Protein 9FYM (pdb70)

InterPro domains:
  IPR015883 Beta-hexosaminidase, catalytic domain [PF00728] (49-277)
  IPR017853 Glycoside hydrolase superfamily [SSF51445] (56-335)
  IPR038901 Hexosaminidase D-like [PTHR21040] (57-242)

Secondary structure (DSSP, 8-state):
-------EEEEEEE--SHHHHHHHHHHHHHHHHHT--EEEEE-TT-B--SSSGGG--TTSB-HHHHHHHHHHHHHHT-EEEEE--SSS--EETTEE-HHHHH-GGGBSSTT-SGGGTTSS---B-TT-HHHHHHHHHHHHHHHHHHT-SEEE---------S-TT-TTTTTS-HHHHHHHHHHHHHIIIIIIT--EEEEESGGGS-TT-TTT---SS---S---SGGGGGSS-TTSEEEEE--S--S--THHHHHHHTT-EEEEE--S-HHHHHHHHHHHHTTTT-TTB-EEEEE-TT-SS-TTGGG-HHHHTTTHHHHT--

Solvent-accessible surface area: 14592 Å² total; per-residue (Å²): 176,92,109,195,56,158,2,42,4,0,0,24,5,54,1,72,43,56,124,16,0,97,15,0,23,167,6,1,35,54,1,72,153,83,12,4,22,6,0,0,0,61,1,19,16,57,0,37,3,130,62,24,98,133,2,107,69,138,157,19,0,16,57,106,8,0,80,68,0,2,44,30,1,143,159,24,94,8,52,8,0,0,9,1,17,1,1,0,56,1,0,145,112,114,84,34,45,30,0,6,140,27,26,81,100,1,12,2,0,55,86,77,59,107,67,8,129,146,32,126,2,17,0,2,3,12,40,29,101,101,0,4,90,16,0,33,21,1,0,48,23,0,2,102,5,1,71,35,139,56,0,0,0,0,0,29,58,1,46,13,4,8,32,119,33,2,94,81,0,126,80,117,84,62,7,111,14,0,5,32,1,0,46,84,0,20,62,16,0,31,153,158,99,53,14,43,1,14,0,16,0,59,20,0,9,28,49,107,54,153,72,7,10,128,50,53,140,165,101,57,74,42,39,30,2,75,58,0,2,87,79,11,33,92,65,1,7,0,0,1,84,9,64,39,86,85,168,114,3,4,0,0,13,46,0,18,131,64,45,1,87,0,0,0,0,3,59,103,29,67,144,17,0,39,17,1,0,59,14,0,32,136,50,79,60,55,84,24,0,27,0,0,0,0,14,14,118,77,44,176,62,5,105,84,3,0,117,30,129,11,0,38,134,2,4,97,82,2,110,84,14,40

Organism: Treponema denticola (strain ATCC 35405 / DSM 14222 / CIP 103919 / JCM 8153 / KCTC 15104) (NCBI:txid243275)

GO terms:
  GO:0047403 lacto-N-biosidase activity (F, EXP)

B-factor: mean 28.86, std 16.69, range [8.71, 134.16]

Sequence (322 aa):
TMPKRKFVIAFHASVNTDKTGKNLIKELPDLQKRGINTLFLEEIGYNYQWKSDPKLYNKYVLSETVAREEIAAECRRLSIDLIPEIINCLGHQSWENETFALLKAYPELDETPGLYPSNKDIYCRSLCSSNEKVYTILFGLIDEITEVFSVKKIHVGLDEVFLIGEDACPLCRGKDKAELFAGAVNRRLYDHCVKKRGFTMMYMMWGDRLIDSEDEDSGYKGEYESSCNGTYPAVDLIPKDIIICDWHHYDDELERYGSIPYFLNKGFRVLPTSFKGIKAVNALIDYSSLLYKDNPAMLGHMMYTTAAAWDNFTNKNLSRYKPMVKTIDKLKAGN

Nearest PDB structures (foldseek):
  9fym-assembly1_A  TM=1.003E+00  e=8.398E-70  Treponema denticola ATCC 35405
  8bal-assembly3_D  TM=8.851E-01  e=1.199E-27  Niastella koreensis GR20-10
  8bal-assembly1_A  TM=8.548E-01  e=3.301E-25  Niastella koreensis GR20-10
  8bal-assembly4_E  TM=8.718E-01  e=3.759E-24  Niastella koreensis GR20-10
  2xn0-assembly1_A  TM=5.788E-01  e=2.871E-06  Lactobacillus acidophilus NCFM

Radius of gyration: 18.96 Å; Cα contacts (8 Å, |Δi|>4): 717; chains: 1; bounding box: 54×48×43 Å

Structure (mmCIF, N/CA/C/O backbone):
data_9FYM
#
_entry.id   9FYM
#
_cell.length_a   43.954
_cell.length_b   50.701
_cell.length_c   153.656
_cell.angle_alpha   90.000
_cell.angle_beta   90.000
_cell.angle_gamma   90.000
#
_symmetry.space_group_name_H-M   'P 21 21 21'
#
loop_
_entity.id
_entity.type
_entity.pdbx_description
1 polymer 'Glycoside hydrolase family 20 catalytic domain-containing protein'
2 non-polymer IMIDAZOLE
3 non-polymer 'SODIUM ION'
4 non-polymer 'ZINC ION'
5 water water
#
loop_
_atom_site.group_PDB
_atom_site.id
_atom_site.type_symbol
_atom_site.label_atom_id
_atom_site.label_alt_id
_atom_site.label_comp_id
_atom_site.label_asym_id
_atom_site.label_entity_id
_atom_site.label_seq_id
_atom_site.pdbx_PDB_ins_code
_atom_site.Cartn_x
_atom_site.Cartn_y
_atom_site.Cartn_z
_atom_site.occupancy
_atom_site.B_iso_or_equiv
_atom_site.auth_seq_id
_atom_site.auth_comp_id
_atom_site.auth_asym_id
_atom_site.auth_atom_id
_atom_site.pdbx_PDB_model_num
ATOM 1 N N . THR A 1 9 ? 51.75154 -7.52827 -31.05041 1.000 53.53662 33 THR A N 1
ATOM 2 C CA . THR A 1 9 ? 51.63712 -6.17637 -30.49569 1.000 78.94039 33 THR A CA 1
ATOM 3 C C . THR A 1 9 ? 50.56041 -6.03084 -29.39993 1.000 76.74303 33 THR A C 1
ATOM 4 O O . THR A 1 9 ? 50.38895 -4.94735 -28.83846 1.000 74.36580 33 THR A O 1
ATOM 14 N N . MET A 1 10 ? 49.84091 -7.11725 -29.09142 1.000 68.80257 34 MET A N 1
ATOM 15 C CA . MET A 1 10 ? 48.91260 -7.13736 -27.96026 1.000 64.55354 34 MET A CA 1
ATOM 16 C C . MET A 1 10 ? 48.62804 -8.59502 -27.63957 1.000 54.92195 34 MET A C 1
ATOM 17 O O . MET A 1 10 ? 48.44587 -9.38495 -28.57470 1.000 56.23931 34 MET A O 1
ATOM 31 N N . PRO A 1 11 ? 48.55389 -8.99126 -26.36671 1.000 52.79121 35 PRO A N 1
ATOM 32 C CA . PRO A 1 11 ? 48.32536 -10.41407 -26.06583 1.000 48.20572 35 PRO A CA 1
ATOM 33 C C . PRO A 1 11 ? 46.98069 -10.86638 -26.61939 1.000 57.17643 35 PRO A C 1
ATOM 34 O O . PRO A 1 11 ? 45.99790 -10.12124 -26.59400 1.000 48.99444 35 PRO A O 1
ATOM 45 N N . LYS A 1 12 ? 46.94046 -12.09778 -27.12260 1.000 56.51589 36 LYS A N 1
ATOM 46 C CA . LYS A 1 12 ? 45.68963 -12.64013 -27.63342 1.000 59.78701 36 LYS A CA 1
ATOM 47 C C . LYS A 1 12 ? 44.67147 -12.71251 -26.50352 1.000 56.05863 36 LYS A C 1
ATOM 48 O O . LYS A 1 12 ? 45.01910 -12.93856 -25.34047 1.000 48.64708 36 LYS A O 1
ATOM 67 N N . ARG A 1 13 ? 43.39998 -12.51924 -26.84593 1.000 55.83300 37 ARG A N 1
ATOM 68 C CA . ARG A 1 13 ? 42.36365 -12.57066 -25.82661 1.000 53.61994 37 ARG A CA 1
ATOM 69 C C . ARG A 1 13 ? 41.03081 -13.06717 -26.37044 1.000 36.56278 37 ARG A C 1
ATOM 70 O O . ARG A 1 13 ? 40.76104 -13.05770 -27.58052 1.000 39.52250 37 ARG A O 1
ATOM 91 N N . LYS A 1 14 ? 40.22043 -13.52539 -25.41903 1.000 40.06557 38 LYS A N 1
ATOM 92 C CA . LYS A 1 14 ? 38.90182 -14.08945 -25.64822 1.000 36.00760 38 LYS A CA 1
ATOM 93 C C . LYS A 1 14 ? 37.88254 -13.04890 -25.20690 1.000 28.19513 38 LYS A C 1
ATOM 94 O O . LYS A 1 14 ? 37.95810 -12.51798 -24.09343 1.000 34.06003 38 LYS A O 1
ATOM 113 N N . PHE A 1 15 ? 36.97098 -12.72746 -26.10219 1.000 21.18186 39 PHE A N 1
ATOM 114 C CA . PHE A 1 15 ? 35.95415 -11.73219 -25.83958 1.000 18.30512 39 PHE A CA 1
ATOM 115 C C . PHE A 1 15 ? 34.86535 -12.29363 -24.92376 1.000 17.70178 39 PHE A C 1
ATOM 116 O O . PHE A 1 15 ? 34.61446 -13.51104 -24.90073 1.000 18.95637 39 PHE A O 1
ATOM 133 N N . VAL A 1 16 ? 34.18487 -11.36904 -24.25654 1.000 16.60616 40 VAL A N 1
ATOM 134 C CA . VAL A 1 16 ? 32.85572 -11.64384 -23.71592 1.000 16.67854 40 VAL A CA 1
ATOM 135 C C . VAL A 1 16 ? 31.94015 -11.81234 -24.90736 1.000 16.03730 40 VAL A C 1
ATOM 136 O O . VAL A 1 16 ? 31.88379 -10.91780 -25.76548 1.000 16.35364 40 VAL A O 1
ATOM 149 N N . ILE A 1 17 ? 31.27056 -12.93608 -25.00381 1.000 13.60950 41 ILE A N 1
ATOM 150 C CA . ILE A 1 17 ? 30.30921 -13.20972 -26.07820 1.000 15.69350 41 ILE A CA 1
ATOM 151 C C . ILE A 1 17 ? 29.02526 -13.54087 -25.34644 1.000 14.25625 41 ILE A C 1
ATOM 152 O O . ILE A 1 17 ? 28.83703 -14.68001 -24.86493 1.000 13.93446 41 ILE A O 1
ATOM 168 N N . ALA A 1 18 ? 28.16263 -12.55588 -25.21415 1.000 13.82838 42 ALA A N 1
ATOM 169 C CA . ALA A 1 18 ? 27.04119 -12.63121 -24.28793 1.000 13.46690 42 ALA A CA 1
ATOM 170 C C . ALA A 1 18 ? 25.71398 -12.66855 -25.01288 1.000 12.44585 42 ALA A C 1
ATOM 171 O O . ALA A 1 18 ? 25.56877 -12.17266 -26.13469 1.000 13.42407 42 ALA A O 1
ATOM 178 N N . PHE A 1 19 ? 24.72223 -13.23453 -24.34105 1.000 15.19676 43 PHE A N 1
ATOM 179 C CA . PHE A 1 19 ? 23.34564 -13.15664 -24.76568 1.000 13.78117 43 PHE A CA 1
ATOM 180 C C . PHE A 1 19 ? 22.52283 -12.57765 -23.62512 1.000 14.40087 43 PHE A C 1
ATOM 181 O O . PHE A 1 19 ? 22.73244 -12.94951 -22.44756 1.000 16.17926 43 PHE A O 1
ATOM 198 N N . HIS A 1 20 ? 21.60406 -11.67833 -23.91385 1.000 14.00955 44 HIS A N 1
ATOM 199 C CA . HIS A 1 20 ? 20.65895 -11.16689 -22.95712 1.000 14.21005 44 HIS A CA 1
ATOM 200 C C . HIS A 1 20 ? 19.33578 -11.90080 -23.08680 1.000 17.50102 44 HIS A C 1
ATOM 201 O O . HIS A 1 20 ? 18.77920 -12.00763 -24.18257 1.000 17.71071 44 HIS A O 1
ATOM 215 N N . ALA A 1 21 ? 18.77962 -12.37749 -21.98074 1.000 16.12857 45 ALA A N 1
ATOM 216 C CA . ALA A 1 21 ? 17.46914 -13.00932 -22.03540 1.000 16.72292 45 ALA A CA 1
ATOM 217 C C . ALA A 1 21 ? 16.71294 -12.59855 -20.78259 1.000 16.13282 45 ALA A C 1
ATOM 218 O O . ALA A 1 21 ? 17.31802 -12.27740 -19.75680 1.000 17.09479 45 ALA A O 1
ATOM 225 N N . SER A 1 22 ? 15.40343 -12.58343 -20.84897 1.000 16.94022 46 SER A N 1
ATOM 226 C CA . SER A 1 22 ? 14.56557 -12.26229 -19.70840 1.000 15.76994 46 SER A CA 1
ATOM 227 C C . SER A 1 22 ? 13.88844 -13.54277 -19.26309 1.000 15.32570 46 SER A C 1
ATOM 228 O O . SER A 1 22 ? 13.46073 -14.37019 -20.08350 1.000 16.89307 46 SER A O 1
ATOM 236 N N . VAL A 1 23 ? 13.76627 -13.70438 -17.95622 1.000 15.59451 47 VAL A N 1
ATOM 237 C CA . VAL A 1 23 ? 12.97758 -14.78381 -17.39413 1.000 16.95535 47 VAL A CA 1
ATOM 238 C C . VAL A 1 23 ? 12.01141 -14.15823 -16.39472 1.000 16.26814 47 VAL A C 1
ATOM 239 O O . VAL A 1 23 ? 12.41831 -13.36406 -15.53855 1.000 17.48662 47 VAL A O 1
ATOM 252 N N . ASN A 1 24 ? 10.73024 -14.51554 -16.49105 1.000 15.62559 48 ASN A N 1
ATOM 253 C CA . ASN A 1 24 ? 9.73461 -13.99299 -15.58151 1.000 17.97646 48 ASN A CA 1
ATOM 254 C C . ASN A 1 24 ? 8.83249 -15.05737 -15.00361 1.000 18.28133 48 ASN A C 1
ATOM 255 O O . ASN A 1 24 ? 7.92694 -14.71107 -14.23788 1.000 19.81805 48 ASN A O 1
ATOM 266 N N . THR A 1 25 ? 9.07367 -16.32236 -15.32056 1.000 15.89566 49 THR A N 1
ATOM 267 C CA . THR A 1 25 ? 8.22659 -17.43111 -14.88153 1.000 15.44567 49 THR A CA 1
ATOM 268 C C . THR A 1 25 ? 9.07194 -18.68020 -14.87540 1.000 16.68564 49 THR A C 1
ATOM 269 O O . THR A 1 25 ? 10.12298 -18.74363 -15.50280 1.000 16.67499 49 THR A O 1
ATOM 280 N N . ASP A 1 26 ? 8.57670 -19.72094 -14.18651 1.000 16.62253 50 ASP A N 1
ATOM 281 C CA . ASP A 1 26 ? 9.23538 -21.00988 -14.29747 1.000 16.25627 50 ASP A CA 1
ATOM 282 C C . ASP A 1 26 ? 9.30090 -21.48673 -15.74666 1.000 17.22833 50 ASP A C 1
ATOM 283 O O . ASP A 1 26 ? 10.29991 -22.06513 -16.16164 1.000 17.88878 50 ASP A O 1
ATOM 292 N N . LYS A 1 27 ? 8.22906 -21.29766 -16.50233 1.000 16.95113 51 LYS A N 1
ATOM 293 C CA . LYS A 1 27 ? 8.19734 -21.77873 -17.88086 1.000 16.65245 51 LYS A CA 1
ATOM 294 C C . LYS A 1 27 ? 9.28839 -21.12420 -18.72586 1.000 16.81903 51 LYS A C 1
ATOM 295 O O . LYS A 1 27 ? 9.95774 -21.80476 -19.52780 1.000 18.17805 51 LYS A O 1
ATOM 314 N N . THR A 1 28 ? 9.42045 -19.80222 -18.64665 1.000 16.71267 52 THR A N 1
ATOM 315 C CA . THR A 1 28 ? 10.45852 -19.14815 -19.43879 1.000 16.60123 52 THR A CA 1
ATOM 316 C C . THR A 1 28 ? 11.85190 -19.49258 -18.92603 1.000 16.97091 52 THR A C 1
ATOM 317 O O . THR A 1 28 ? 12.79516 -19.53545 -19.74091 1.000 15.70121 52 THR A O 1
ATOM 328 N N . GLY A 1 29 ? 11.99468 -19.80194 -17.62995 1.000 16.49129 53 GLY A N 1
ATOM 329 C CA . GLY A 1 29 ? 13.26159 -20.30185 -17.12728 1.000 14.62952 53 GLY A CA 1
ATOM 330 C C . GLY A 1 29 ? 13.60225 -21.67097 -17.66855 1.000 16.08885 53 GLY A C 1
ATOM 331 O O . GLY A 1 29 ? 14.74603 -21.92045 -18.07221 1.000 15.99147 53 GLY A O 1
ATOM 335 N N . LYS A 1 30 ? 12.59695 -22.57676 -17.71265 1.000 17.31520 54 LYS A N 1
ATOM 336 C CA . LYS A 1 30 ? 12.82641 -23.91527 -18.25396 1.000 18.18174 54 LYS A CA 1
ATOM 337 C C . LYS A 1 30 ? 13.12473 -23.84805 -19.74469 1.000 17.20269 54 LYS A C 1
ATOM 338 O O . LYS A 1 30 ? 13.99789 -24.59375 -20.24313 1.000 18.64597 54 LYS A O 1
ATOM 357 N N . ASN A 1 31 ? 12.43956 -22.96462 -20.46492 1.000 16.63552 55 ASN A N 1
ATOM 358 C CA . ASN A 1 31 ? 12.74635 -22.77354 -21.89169 1.000 17.03009 55 ASN A CA 1
ATOM 359 C C . ASN A 1 31 ? 14.20558 -22.35979 -22.07524 1.000 17.47714 55 ASN A C 1
ATOM 360 O O . ASN A 1 31 ? 14.91309 -22.85023 -22.96110 1.000 18.27628 55 ASN A O 1
ATOM 371 N N . LEU A 1 32 ? 14.67134 -21.44116 -21.24234 1.000 15.00367 56 LEU A N 1
ATOM 372 C CA . LEU A 1 32 ? 16.05215 -20.99317 -21.34833 1.000 15.11225 56 LEU A CA 1
ATOM 373 C C . LEU A 1 32 ? 17.01068 -22.13649 -21.06010 1.000 17.41840 56 LEU A C 1
ATOM 374 O O . LEU A 1 32 ? 18.00998 -22.30265 -21.76510 1.000 17.24703 56 LEU A O 1
ATOM 390 N N . ILE A 1 33 ? 16.74914 -22.89517 -19.99315 1.000 17.46102 57 ILE A N 1
ATOM 391 C CA . ILE A 1 33 ? 17.62393 -24.01421 -19.64616 1.000 17.46342 57 ILE A CA 1
ATOM 392 C C . ILE A 1 33 ? 17.78675 -24.95627 -20.81744 1.000 20.72939 57 ILE A C 1
ATOM 393 O O . ILE A 1 33 ? 18.88381 -25.43765 -21.08651 1.000 18.52059 57 ILE A O 1
ATOM 409 N N . LYS A 1 34 ? 16.69966 -25.22761 -21.53140 1.000 18.98795 58 LYS A N 1
ATOM 410 C CA . LYS A 1 34 ? 16.79285 -26.15716 -22.65689 1.000 18.87924 58 LYS A CA 1
ATOM 411 C C . LYS A 1 34 ? 17.71968 -25.62522 -23.74368 1.000 21.28557 58 LYS A C 1
ATOM 412 O O . LYS A 1 34 ? 18.34445 -26.41925 -24.46452 1.000 22.12353 58 LYS A O 1
ATOM 431 N N . GLU A 1 35 ? 17.82814 -24.29578 -23.90642 1.000 17.93800 59 GLU A N 1
ATOM 432 C CA . GLU A 1 35 ? 18.64985 -23.68169 -24.92874 1.000 17.25745 59 GLU A CA 1
ATOM 433 C C . GLU A 1 35 ? 20.09305 -23.47083 -24.51831 1.000 16.60009 59 GLU A C 1
ATOM 434 O O . GLU A 1 35 ? 20.92194 -23.22181 -25.38956 1.000 17.03234 59 GLU A O 1
ATOM 446 N N . LEU A 1 36 ? 20.43707 -23.60247 -23.23363 1.000 16.85622 60 LEU A N 1
ATOM 447 C CA . LEU A 1 36 ? 21.80310 -23.29010 -22.81703 1.000 15.89537 60 LEU A CA 1
ATOM 448 C C . LEU A 1 36 ? 22.88246 -24.13673 -23.46822 1.000 15.91747 60 LEU A C 1
ATOM 449 O O . LEU A 1 36 ? 23.90773 -23.57131 -23.86128 1.000 16.21180 60 LEU A O 1
ATOM 465 N N . PRO A 1 37 ? 22.77063 -25.47474 -23.55239 1.000 16.37285 61 PRO A N 1
ATOM 466 C CA . PRO A 1 37 ? 23.82217 -26.22912 -24.26659 1.000 17.42361 61 PRO A CA 1
ATOM 467 C C . PRO A 1 37 ? 24.05879 -25.76001 -25.69476 1.000 16.55850 61 PRO A C 1
ATOM 468 O O . PRO A 1 37 ? 25.22091 -25.64522 -26.10784 1.000 18.27604 61 PRO A O 1
ATOM 479 N N . ASP A 1 38 ? 22.99448 -25.48331 -26.41689 1.000 17.45208 62 ASP A N 1
ATOM 480 C CA . ASP A 1 38 ? 23.14026 -25.03454 -27.80376 1.000 17.63334 62 ASP A CA 1
ATOM 481 C C . ASP A 1 38 ? 23.72689 -23.62938 -27.87197 1.000 16.68888 62 ASP A C 1
ATOM 482 O O . ASP A 1 38 ? 24.48401 -23.32303 -28.78720 1.000 16.86757 62 ASP A O 1
ATOM 491 N N . LEU A 1 39 ? 23.36599 -22.74063 -26.93782 1.000 16.47773 63 LEU A N 1
ATOM 492 C CA . LEU A 1 39 ? 24.03310 -21.43476 -26.87794 1.000 16.27895 63 LEU A CA 1
ATOM 493 C C . LEU A 1 39 ? 25.53679 -21.57348 -26.66143 1.000 14.17810 63 LEU A C 1
ATOM 494 O O . LEU A 1 39 ? 26.34197 -20.88609 -27.29258 1.000 15.98008 63 LEU A O 1
ATOM 510 N N . GLN A 1 40 ? 25.92792 -22.43967 -25.73657 1.000 16.07549 64 GLN A N 1
ATOM 511 C CA . GLN A 1 40 ? 27.35541 -22.63563 -25.47906 1.000 15.81070 64 GLN A CA 1
ATOM 512 C C . GLN A 1 40 ? 28.06360 -23.15937 -26.73175 1.000 16.14200 64 GLN A C 1
ATOM 513 O O . GLN A 1 40 ? 29.15003 -22.70622 -27.07940 1.000 18.05887 64 GLN A O 1
ATOM 527 N N . LYS A 1 41 ? 27.41958 -24.05999 -27.43890 1.000 16.74517 65 LYS A N 1
ATOM 528 C CA . LYS A 1 41 ? 28.05446 -24.63877 -28.63143 1.000 18.34471 65 LYS A CA 1
ATOM 529 C C . LYS A 1 41 ? 28.22421 -23.57782 -29.70879 1.000 18.98857 65 LYS A C 1
ATOM 530 O O . LYS A 1 41 ? 29.18249 -23.64302 -30.49689 1.000 20.94819 65 LYS A O 1
ATOM 549 N N . ARG A 1 42 ? 27.32675 -22.58465 -29.77573 1.000 17.15284 66 ARG A N 1
ATOM 550 C CA . ARG A 1 42 ? 27.50334 -21.48774 -30.71282 1.000 16.67322 66 ARG A CA 1
ATOM 551 C C . ARG A 1 42 ? 28.71281 -20.62471 -30.39163 1.000 16.84673 66 ARG A C 1
ATOM 552 O O . ARG A 1 42 ? 29.23119 -19.91709 -31.26046 1.000 18.11085 66 ARG A O 1
ATOM 573 N N . GLY A 1 43 ? 29.11129 -20.57769 -29.12462 1.000 16.36434 67 GLY A N 1
ATOM 574 C CA . GLY A 1 43 ? 30.19657 -19.74718 -28.66284 1.000 15.83773 67 GLY A CA 1
ATOM 575 C C . GLY A 1 43 ? 29.81153 -18.73408 -27.58916 1.000 15.32832 67 GLY A C 1
ATOM 576 O O . GLY A 1 43 ? 30.68686 -17.99772 -27.14993 1.000 17.63217 67 GLY A O 1
ATOM 580 N N . ILE A 1 44 ? 28.55488 -18.70019 -27.14384 1.000 16.25441 68 ILE A N 1
ATOM 581 C CA . ILE A 1 44 ? 28.14524 -17.83188 -26.05620 1.000 14.19066 68 ILE A CA 1
ATOM 582 C C . ILE A 1 44 ? 28.84845 -18.26515 -24.76959 1.000 14.85782 68 ILE A C 1
ATOM 583 O O . ILE A 1 44 ? 28.81387 -19.45029 -24.40619 1.000 15.75132 68 ILE A O 1
ATOM 599 N N . ASN A 1 45 ? 29.49073 -17.31786 -24.08984 1.000 13.74782 69 ASN A N 1
ATOM 600 C CA . ASN A 1 45 ? 30.18144 -17.60779 -22.84154 1.000 14.56121 69 ASN A CA 1
ATOM 601 C C . ASN A 1 45 ? 29.64031 -16.82083 -21.65869 1.000 12.55725 69 ASN A C 1
ATOM 602 O O . ASN A 1 45 ? 30.15715 -16.97499 -20.54198 1.000 14.12955 69 ASN A O 1
ATOM 613 N N . THR A 1 46 ? 28.61377 -15.98494 -21.87620 1.000 13.64635 70 THR A N 1
ATOM 614 C CA . THR A 1 46 ? 28.10622 -15.07046 -20.87183 1.000 12.25287 70 THR A CA 1
ATOM 615 C C . THR A 1 46 ? 26.60568 -14.90208 -21.06617 1.000 12.46565 70 THR A C 1
ATOM 616 O O . THR A 1 46 ? 26.14774 -14.81335 -22.21256 1.000 14.59028 70 THR A O 1
ATOM 627 N N . LEU A 1 47 ? 25.83533 -14.90464 -19.97336 1.000 13.38668 71 LEU A N 1
ATOM 628 C CA . LEU A 1 47 ? 24.39629 -14.70124 -20.03331 1.000 12.65427 71 LEU A CA 1
ATOM 629 C C . LEU A 1 47 ? 24.02510 -13.58954 -19.08322 1.000 12.68922 71 LEU A C 1
ATOM 630 O O . LEU A 1 47 ? 24.28328 -13.71251 -17.88892 1.000 13.39046 71 LEU A O 1
ATOM 646 N N . PHE A 1 48 ? 23.37186 -12.54286 -19.57299 1.000 12.51332 72 PHE A N 1
ATOM 647 C CA . PHE A 1 48 ? 22.74612 -11.52606 -18.76377 1.000 13.31544 72 PHE A CA 1
ATOM 648 C C . PHE A 1 48 ? 21.27750 -11.88152 -18.66748 1.000 14.21852 72 PHE A C 1
ATOM 649 O O . PHE A 1 48 ? 20.60073 -12.03560 -19.69183 1.000 14.59060 72 PHE A O 1
ATOM 666 N N . LEU A 1 49 ? 20.82939 -12.16314 -17.46487 1.000 13.61303 73 LEU A N 1
ATOM 667 C CA . LEU A 1 49 ? 19.49756 -12.68720 -17.21104 1.000 13.89620 73 LEU A CA 1
ATOM 668 C C . LEU A 1 49 ? 18.65686 -11.61754 -16.53336 1.000 13.11349 73 LEU A C 1
ATOM 669 O O . LEU A 1 49 ? 18.85032 -11.33360 -15.34526 1.000 13.62083 73 LEU A O 1
ATOM 685 N N A GLU A 1 50 ? 17.75047 -11.01559 -17.28235 0.518 13.90338 74 GLU A N 1
ATOM 686 N N B GLU A 1 50 ? 17.68140 -11.06209 -17.25609 0.482 13.82601 74 GLU A N 1
ATOM 687 C CA A GLU A 1 50 ? 16.88544 -9.98153 -16.77605 0.518 15.66887 74 GLU A CA 1
ATOM 688 C CA B GLU A 1 50 ? 16.87079 -9.96004 -16.77248 0.482 15.71635 74 GLU A CA 1
ATOM 689 C C A GLU A 1 50 ? 15.79897 -10.65230 -15.95197 0.518 16.33923 74 GLU A C 1
ATOM 690 C C B GLU A 1 50 ? 15.69127 -10.50208 -15.97429 0.482 16.46582 74 GLU A C 1
ATOM 691 O O A GLU A 1 50 ? 15.06677 -11.51810 -16.45969 0.518 14.94597 74 GLU A O 1
ATOM 692 O O B GLU A 1 50 ? 14.73713 -11.06997 -16.53189 0.482 16.55898 74 GLU A O 1
ATOM 715 N N . ILE A 1 51 ? 15.77136 -10.28600 -14.66813 1.000 14.47607 75 ILE A N 1
ATOM 716 C CA . ILE A 1 51 ? 14.76558 -10.73887 -13.72698 1.000 14.62924 75 ILE A CA 1
ATOM 717 C C . ILE A 1 51 ? 13.85331 -9.61713 -13.30059 1.000 15.04802 75 ILE A C 1
ATOM 718 O O . ILE A 1 51 ? 12.65496 -9.83726 -13.11633 1.000 14.51184 75 ILE A O 1
ATOM 735 N N . GLY A 1 52 ? 14.39282 -8.42499 -13.10701 1.000 15.38379 76 GLY A N 1
ATOM 736 C CA . GLY A 1 52 ? 13.56532 -7.35589 -12.56586 1.000 15.61761 76 GLY A CA 1
ATOM 737 C C . GLY A 1 52 ? 13.00281 -7.78873 -11.22801 1.000 15.74383 76 GLY A C 1
ATOM 738 O O . GLY A 1 52 ? 13.71097 -8.37466 -10.39261 1.000 15.69560 76 GLY A O 1
ATOM 742 N N . TYR A 1 53 ? 11.71269 -7.55635 -11.02180 1.000 14.99721 77 TYR A N 1
ATOM 743 C CA . TYR A 1 53 ? 11.06486 -8.03919 -9.80977 1.000 14.62789 77 TYR A CA 1
ATOM 744 C C . TYR A 1 53 ? 10.42563 -9.40524 -9.98050 1.000 13.80191 77 TYR A C 1
ATOM 745 O O . TYR A 1 53 ? 9.72055 -9.85910 -9.05719 1.000 14.42088 77 TYR A O 1
ATOM 763 N N . ASN A 1 54 ? 10.67650 -10.10275 -11.06807 1.000 13.61186 78 ASN A N 1
ATOM 764 C CA . ASN A 1 54 ? 9.94703 -11.33859 -11.40522 1.000 13.61049 78 ASN A CA 1
ATOM 765 C C . ASN A 1 54 ? 10.59254 -12.58442 -10.80027 1.000 13.95221 78 ASN A C 1
ATOM 766 O O . ASN A 1 54 ? 10.86903 -13.57118 -11.47121 1.000 15.00687 78 ASN A O 1
ATOM 777 N N . TYR A 1 55 ? 10.78163 -12.55967 -9.49152 1.000 14.15425 79 TYR A N 1
ATOM 778 C CA . TYR A 1 55 ? 11.33660 -13.64626 -8.70384 1.000 14.34214 79 TYR A CA 1
ATOM 779 C C . TYR A 1 55 ? 10.47086 -13.73956 -7.44933 1.000 13.78917 79 TYR A C 1
ATOM 780 O O . TYR A 1 55 ? 9.92306 -12.74264 -6.97327 1.000 14.09074 79 TYR A O 1
ATOM 798 N N . GLN A 1 56 ? 10.40810 -14.94852 -6.85582 1.000 14.03922 80 GLN A N 1
ATOM 799 C CA . GLN A 1 56 ? 9.59261 -15.23069 -5.66121 1.000 13.87435 80 GLN A CA 1
ATOM 800 C C . GLN A 1 56 ? 10.36225 -14.81459 -4.40375 1.000 13.87496 80 GLN A C 1
ATOM 801 O O . GLN A 1 56 ? 10.83188 -15.62561 -3.59480 1.000 15.07196 80 GLN A O 1
ATOM 815 N N . TRP A 1 57 ? 10.45501 -13.49634 -4.21647 1.000 13.45014 81 TRP A N 1
ATOM 816 C CA . TRP A 1 57 ? 11.27463 -12.91658 -3.17076 1.000 13.47869 81 TRP A CA 1
ATOM 817 C C . TRP A 1 57 ? 10.88628 -13.37870 -1.76897 1.000 14.49424 81 TRP A C 1
ATOM 818 O O . TRP A 1 57 ? 9.70292 -13.35094 -1.41060 1.000 15.43026 81 TRP A O 1
ATOM 839 N N . LYS A 1 58 ? 11.90998 -13.69024 -0.97370 1.000 14.28751 82 LYS A N 1
ATOM 840 C CA . LYS A 1 58 ? 11.77212 -13.87873 0.47298 1.000 13.32678 82 LYS A CA 1
ATOM 841 C C . LYS A 1 58 ? 12.18952 -12.66330 1.26080 1.000 14.67047 82 LYS A C 1
ATOM 842 O O . LYS A 1 58 ? 11.67858 -12.42869 2.38238 1.000 15.76481 82 LYS A O 1
ATOM 861 N N . SER A 1 59 ? 13.10104 -11.85459 0.73666 1.000 15.09973 83 SER A N 1
ATOM 862 C CA . SER A 1 59 ? 13.68222 -10.77922 1.53445 1.000 17.64362 83 SER A CA 1
ATOM 863 C C . SER A 1 59 ? 12.62598 -9.74773 1.88520 1.000 18.05131 83 SER A C 1
ATOM 864 O O . SER A 1 59 ? 12.50981 -9.35655 3.04935 1.000 21.09321 83 SER A O 1
ATOM 872 N N . ASP A 1 60 ? 11.85789 -9.28864 0.88879 1.000 17.25195 84 ASP A N 1
ATOM 873 C CA . ASP A 1 60 ? 10.68633 -8.43901 1.11671 1.000 20.12911 84 ASP A CA 1
ATOM 874 C C . ASP A 1 60 ? 9.49401 -9.20087 0.59117 1.000 17.02516 84 ASP A C 1
ATOM 875 O O . ASP A 1 60 ? 9.23771 -9.22095 -0.63415 1.000 17.09525 84 ASP A O 1
ATOM 884 N N . PRO A 1 61 ? 8.77534 -9.90471 1.46019 1.000 17.49077 85 PRO A N 1
ATOM 885 C CA . PRO A 1 61 ? 7.67013 -10.73010 0.99447 1.000 17.26328 85 PRO A CA 1
ATOM 886 C C . PRO A 1 61 ? 6.55211 -9.94543 0.35343 1.000 17.90707 85 PRO A C 1
ATOM 887 O O . PRO A 1 61 ? 5.69161 -10.54659 -0.30996 1.000 18.74780 85 PRO A O 1
ATOM 898 N N . LYS A 1 62 ? 6.50185 -8.63688 0.52938 1.000 18.19260 86 LYS A N 1
ATOM 899 C CA . L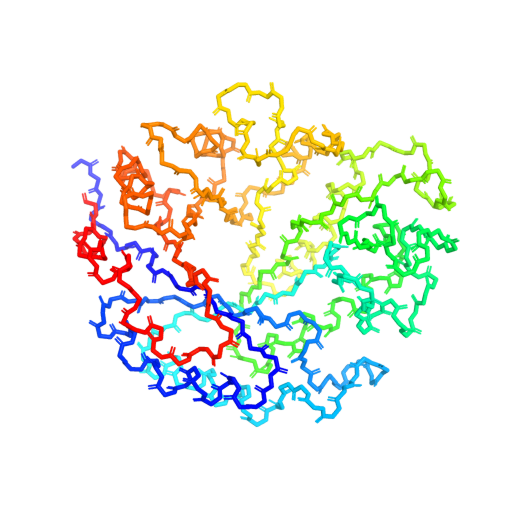YS A 1 62 ? 5.45474 -7.88379 -0.13904 1.000 19.08250 86 LYS A CA 1
ATOM 900 C C . LYS A 1 62 ? 5.66086 -7.86105 -1.64628 1.000 19.54600 86 LYS A C 1
ATOM 901 O O . LYS A 1 62 ? 4.70470 -7.56889 -2.39535 1.000 21.64575 86 LYS A O 1
ATOM 920 N N . LEU A 1 63 ? 6.87571 -8.15701 -2.10861 1.000 17.57113 87 LEU A N 1
ATOM 921 C CA . LEU A 1 63 ? 7.16392 -8.16047 -3.55180 1.000 16.12016 87 LEU A CA 1
ATOM 922 C C . LEU A 1 63 ? 7.01966 -9.55031 -4.16353 1.000 17.40383 87 LEU A C 1
ATOM 923 O O . LEU A 1 63 ? 7.08657 -9.71226 -5.38132 1.000 16.79633 87 LEU A O 1
ATOM 939 N N . TYR A 1 64 ? 6.78991 -10.57923 -3.36311 1.000 15.01963 88 TYR A N 1
ATOM 940 C CA . TYR A 1 64 ? 6.57671 -11.91888 -3.85987 1.000 16.48061 88 TYR A CA 1
ATOM 941 C C . TYR A 1 64 ? 5.31770 -11.97391 -4.72105 1.000 16.46659 88 TYR A C 1
ATOM 942 O O . TYR A 1 64 ? 4.29632 -11.36352 -4.40824 1.000 17.81527 88 TYR A O 1
ATOM 960 N N . ASN A 1 65 ? 5.38157 -12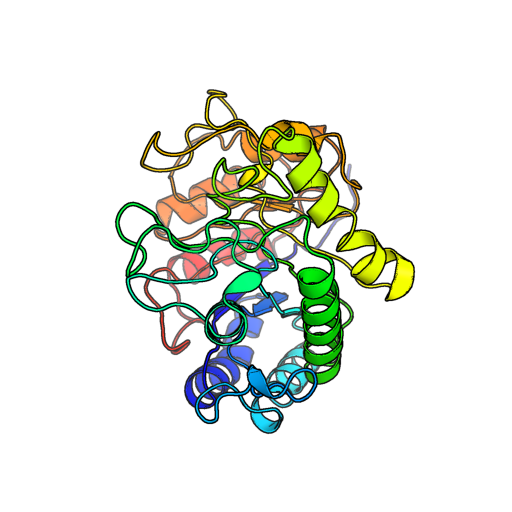.77435 -5.76768 1.000 16.04449 89 ASN A N 1
ATOM 961 C CA . ASN A 1 65 ? 4.22709 -13.10357 -6.58363 1.000 16.00625 89 ASN A CA 1
ATOM 962 C C . ASN A 1 65 ? 4.31102 -14.58490 -6.90614 1.000 16.04846 89 ASN A C 1
ATOM 963 O O . ASN A 1 65 ? 5.37875 -15.08081 -7.28699 1.000 17.05077 89 ASN A O 1
ATOM 974 N N . LYS A 1 66 ? 3.20616 -15.31435 -6.76980 1.000 16.11440 90 LYS A N 1
ATOM 975 C CA . LYS A 1 66 ? 3.29737 -16.74624 -6.91596 1.000 18.69083 90 LYS A CA 1
ATOM 976 C C . LYS A 1 66 ? 3.47685 -17.23063 -8.34607 1.000 16.47577 90 LYS A C 1
ATOM 977 O O . LYS A 1 66 ? 3.77517 -18.41438 -8.54677 1.000 19.34060 90 LYS A O 1
ATOM 996 N N . TYR A 1 67 ? 3.33012 -16.35739 -9.33445 1.000 16.16001 91 TYR A N 1
ATOM 997 C CA . TYR A 1 67 ? 3.44393 -16.76825 -10.72773 1.000 17.90683 91 TYR A CA 1
ATOM 998 C C . TYR A 1 67 ? 4.81178 -16.51512 -11.34344 1.000 18.27826 91 TYR A C 1
ATOM 999 O O . TYR A 1 67 ? 5.02253 -16.88572 -12.50877 1.000 19.87969 91 TYR A O 1
ATOM 1017 N N . VAL A 1 68 ? 5.71051 -15.83677 -10.66209 1.000 15.35545 92 VAL A N 1
ATOM 1018 C CA . VAL A 1 68 ? 6.99793 -15.51078 -11.27138 1.000 14.43385 92 VAL A CA 1
ATOM 1019 C C . VAL A 1 68 ? 8.03873 -16.58637 -10.98299 1.000 15.86083 92 VAL A C 1
ATOM 1020 O O . VAL A 1 68 ? 7.71403 -17.67006 -10.49680 1.000 15.54114 92 VAL A O 1
ATOM 1033 N N . LEU A 1 69 ? 9.30532 -16.32899 -11.30616 1.000 13.83297 93 LEU A N 1
ATOM 1034 C CA . LEU A 1 69 ? 10.31008 -17.37634 -11.23853 1.000 14.59268 93 LEU A CA 1
ATOM 1035 C C . LEU A 1 69 ? 10.51444 -17.87009 -9.80931 1.000 14.09899 93 LEU A C 1
ATOM 1036 O O . LEU A 1 69 ? 10.71930 -17.08353 -8.88868 1.000 15.30943 93 LEU A O 1
ATOM 1052 N N . SER A 1 70 ? 10.57515 -19.18984 -9.66307 1.000 14.65159 94 SER A N 1
ATOM 1053 C CA . SER A 1 70 ? 10.80761 -19.81846 -8.37021 1.000 14.32120 94 SER A CA 1
ATOM 1054 C C . SER A 1 70 ? 12.27288 -19.97551 -8.04910 1.000 13.83602 94 SER A C 1
ATOM 1055 O O . SER A 1 70 ? 13.13636 -20.05997 -8.92691 1.000 15.67898 94 SER A O 1
ATOM 1063 N N . GLU A 1 71 ? 12.53794 -20.21170 -6.78001 1.000 14.42414 95 GLU A N 1
ATOM 1064 C CA . GLU A 1 71 ? 13.88978 -20.53772 -6.32710 1.000 15.15472 95 GLU A CA 1
ATOM 1065 C C . GLU A 1 71 ? 14.38705 -21.80393 -6.98380 1.000 16.57129 95 GLU A C 1
ATOM 1066 O O . GLU A 1 71 ? 15.54901 -21.88517 -7.40986 1.000 16.89017 95 GLU A O 1
ATOM 1078 N N . THR A 1 72 ? 13.53289 -22.82097 -7.05448 1.000 16.31024 96 THR A N 1
ATOM 1079 C CA . THR A 1 72 ? 13.97511 -24.09335 -7.60838 1.000 17.77157 96 THR A CA 1
ATOM 1080 C C . THR A 1 72 ? 14.45842 -23.92832 -9.05246 1.000 15.43486 96 THR A C 1
ATOM 1081 O O . THR A 1 72 ? 15.55344 -24.39149 -9.40752 1.000 17.79552 96 THR A O 1
ATOM 1092 N N . VAL A 1 73 ? 13.67453 -23.28059 -9.89654 1.000 15.32289 97 VAL A N 1
ATOM 1093 C CA . VAL A 1 73 ? 14.07746 -23.10332 -11.29534 1.000 13.67146 97 VAL A CA 1
ATOM 1094 C C . VAL A 1 73 ? 15.26001 -22.13793 -11.40663 1.000 16.27156 97 VAL A C 1
ATOM 1095 O O . VAL A 1 73 ? 16.17098 -22.34938 -12.22254 1.000 15.75840 97 VAL A O 1
ATOM 1108 N N . ALA A 1 74 ? 15.28291 -21.08357 -10.60239 1.000 15.31109 98 ALA A N 1
ATOM 1109 C CA . ALA A 1 74 ? 16.43232 -20.18040 -10.60152 1.000 14.55149 98 ALA A CA 1
ATOM 1110 C C . ALA A 1 74 ? 17.73056 -20.90750 -10.35026 1.000 15.85060 98 ALA A C 1
ATOM 1111 O O . ALA A 1 74 ? 18.72857 -20.71112 -11.04771 1.000 14.68140 98 ALA A O 1
ATOM 1118 N N . ARG A 1 75 ? 17.76650 -21.76762 -9.33225 1.000 14.92968 99 ARG A N 1
ATOM 1119 C CA . ARG A 1 75 ? 18.98790 -22.49260 -9.02882 1.000 14.34522 99 ARG A CA 1
ATOM 1120 C C . ARG A 1 75 ? 19.34933 -23.45058 -10.14945 1.000 15.81064 99 ARG A C 1
ATOM 1121 O O . ARG A 1 75 ? 20.53999 -23.67815 -10.38812 1.000 17.56463 99 ARG A O 1
ATOM 1142 N N A GLU A 1 76 ? 18.35746 -23.98833 -10.85513 0.478 15.57275 100 GLU A N 1
ATOM 1143 N N B GLU A 1 76 ? 18.35876 -24.01836 -10.82399 0.522 15.58274 100 GLU A N 1
ATOM 1144 C CA A GLU A 1 76 ? 18.63123 -24.88951 -11.96122 0.478 16.45494 100 GLU A CA 1
ATOM 1145 C CA B GLU A 1 76 ? 18.64000 -24.88749 -11.95029 0.522 16.44117 100 GLU A CA 1
ATOM 1146 C C A GLU A 1 76 ? 19.23057 -24.14043 -13.14074 0.478 14.94809 100 GLU A C 1
ATOM 1147 C C B GLU A 1 76 ? 19.33171 -24.09554 -13.05099 0.522 14.21843 100 GLU A C 1
ATOM 1148 O O A GLU A 1 76 ? 20.02288 -24.72320 -13.89660 0.478 14.80901 100 GLU A O 1
ATOM 1149 O O B GLU A 1 76 ? 20.29814 -24.58105 -13.66165 0.522 15.03275 100 GLU A O 1
ATOM 1172 N N . ILE A 1 77 ? 18.82073 -22.88847 -13.36071 1.000 14.57564 101 ILE A N 1
ATOM 1173 C CA . ILE A 1 77 ? 19.46835 -22.06677 -14.38865 1.000 14.18599 101 ILE A CA 1
ATOM 1174 C C . ILE A 1 77 ? 20.93794 -21.88510 -14.05071 1.000 16.41167 101 ILE A C 1
ATOM 1175 O O . ILE A 1 77 ? 21.82895 -22.04837 -14.91216 1.000 15.53367 101 ILE A O 1
ATOM 1192 N N . ALA A 1 78 ? 21.22290 -21.49079 -12.80322 1.000 14.15296 102 ALA A N 1
ATOM 1193 C CA . ALA A 1 78 ? 22.59569 -21.24770 -12.39564 1.000 13.87760 102 ALA A CA 1
ATOM 1194 C C . ALA A 1 78 ? 23.44283 -22.49642 -12.49272 1.000 15.99756 102 ALA A C 1
ATOM 1195 O O . ALA A 1 78 ? 24.60927 -22.44507 -12.91368 1.000 15.89526 102 ALA A O 1
ATOM 1202 N N . ALA A 1 79 ? 22.89507 -23.64242 -12.07758 1.000 16.10013 103 ALA A N 1
ATOM 1203 C CA . ALA A 1 79 ? 23.67873 -24.88082 -12.15073 1.000 16.28794 103 ALA A CA 1
ATOM 1204 C C . ALA A 1 79 ? 24.01143 -25.25366 -13.58807 1.000 14.93367 103 ALA A C 1
ATOM 1205 O O . ALA A 1 79 ? 25.13890 -25.68020 -13.86042 1.000 17.03577 103 ALA A O 1
ATOM 1212 N N . GLU A 1 80 ? 23.08618 -25.02950 -14.52414 1.000 15.33333 104 GLU A N 1
ATOM 1213 C CA . GLU A 1 80 ? 23.38535 -25.36269 -15.92554 1.000 14.71175 104 GLU A CA 1
ATOM 1214 C C . GLU A 1 80 ? 24.40830 -24.40508 -16.51464 1.000 16.44370 104 GLU A C 1
ATOM 1215 O O . GLU A 1 80 ? 25.31672 -24.81751 -17.25600 1.000 17.64940 104 GLU A O 1
ATOM 1227 N N . CYS A 1 81 ? 24.35587 -23.13126 -16.12339 1.000 15.80217 105 CYS A N 1
ATOM 1228 C CA . CYS A 1 81 ? 25.38764 -22.19625 -16.58276 1.000 14.74041 105 CYS A CA 1
ATOM 1229 C C . CYS A 1 81 ? 26.75668 -22.56108 -16.03132 1.000 16.11242 105 CYS A C 1
ATOM 1230 O O . CYS A 1 81 ? 27.73675 -22.54064 -16.77112 1.000 16.97818 105 CYS A O 1
ATOM 1238 N N . ARG A 1 82 ? 26.84540 -22.95740 -14.75006 1.000 15.37606 106 ARG A N 1
ATOM 1239 C CA . ARG A 1 82 ? 28.13117 -23.39107 -14.19873 1.000 15.72316 106 ARG A CA 1
ATOM 1240 C C . ARG A 1 82 ? 28.65781 -24.60981 -14.94668 1.000 16.81468 106 ARG A C 1
ATOM 1241 O O . ARG A 1 82 ? 29.84492 -24.67800 -15.29903 1.000 17.77264 106 ARG A O 1
ATOM 1262 N N . ARG A 1 83 ? 27.78068 -25.56433 -15.21964 1.000 16.81689 107 ARG A N 1
ATOM 1263 C CA . ARG A 1 83 ? 28.21482 -26.77572 -15.90219 1.000 16.92274 107 ARG A CA 1
ATOM 1264 C C . ARG A 1 83 ? 28.80485 -26.46163 -17.27017 1.000 17.58526 107 ARG A C 1
ATOM 1265 O O . ARG A 1 83 ? 29.74116 -27.13532 -17.72181 1.000 18.63732 107 ARG A O 1
ATOM 1286 N N . LEU A 1 84 ? 28.23632 -25.47733 -17.96028 1.000 16.21686 108 LEU A N 1
ATOM 1287 C CA . LEU A 1 84 ? 28.61822 -25.12220 -19.33166 1.000 16.38188 108 LEU A CA 1
ATOM 1288 C C . LEU A 1 84 ? 29.66921 -24.03042 -19.38338 1.000 17.73704 108 LEU A C 1
ATOM 1289 O O . LEU A 1 84 ? 30.04797 -23.61291 -20.48429 1.000 17.94714 108 LEU A O 1
ATOM 1305 N N . SER A 1 85 ? 30.12776 -23.54267 -18.24262 1.000 16.47653 109 SER A N 1
ATOM 1306 C CA . SER A 1 85 ? 31.10245 -22.46795 -18.16552 1.000 18.81156 109 SER A CA 1
ATOM 1307 C C . SER A 1 85 ? 30.56555 -21.17671 -18.78685 1.000 19.49713 109 SER A C 1
ATOM 1308 O O . SER A 1 85 ? 31.30571 -20.42720 -19.43855 1.000 21.32137 109 SER A O 1
ATOM 1316 N N . ILE A 1 86 ? 29.25769 -20.91575 -18.63063 1.000 16.56487 110 ILE A N 1
ATOM 1317 C CA . ILE A 1 86 ? 28.63821 -19.65333 -19.02126 1.000 15.19853 110 ILE A CA 1
ATOM 1318 C C . ILE A 1 86 ? 28.58533 -18.75366 -17.79552 1.000 16.79989 110 ILE A C 1
ATOM 1319 O O . ILE A 1 86 ? 28.02798 -19.13281 -16.75321 1.000 17.69293 110 ILE A O 1
ATOM 1335 N N . ASP A 1 87 ? 29.17886 -17.57505 -17.88905 1.000 15.24834 111 ASP A N 1
ATOM 1336 C CA . ASP A 1 87 ? 29.17473 -16.59689 -16.79515 1.000 14.46165 111 ASP A CA 1
ATOM 1337 C C . ASP A 1 87 ? 27.79480 -15.95224 -16.69919 1.000 15.35437 111 ASP A C 1
ATOM 1338 O O . ASP A 1 87 ? 27.31636 -15.32750 -17.65614 1.000 16.81397 111 ASP A O 1
ATOM 1347 N N . LEU A 1 88 ? 27.14697 -16.06019 -15.56267 1.000 14.69605 112 LEU A N 1
ATOM 1348 C CA . LEU A 1 88 ? 25.77292 -15.62462 -15.38059 1.000 14.60442 112 LEU A CA 1
ATOM 1349 C C . LEU A 1 88 ? 25.70775 -14.32963 -14.58782 1.000 13.28566 112 LEU A C 1
ATOM 1350 O O . LEU A 1 88 ? 26.26196 -14.23373 -13.48087 1.000 14.73852 112 LEU A O 1
ATOM 1366 N N . ILE A 1 89 ? 25.03492 -13.31285 -15.14505 1.000 12.79263 113 ILE A N 1
ATOM 1367 C CA . ILE A 1 89 ? 24.88449 -12.02430 -14.49335 1.000 12.44530 113 ILE A CA 1
ATOM 1368 C C . ILE A 1 89 ? 23.40738 -11.66312 -14.40677 1.000 13.02331 113 ILE A C 1
ATOM 1369 O O . ILE A 1 89 ? 22.80160 -11.37348 -15.46503 1.000 13.03505 113 ILE A O 1
ATOM 1385 N N . PRO A 1 90 ? 22.77524 -11.69291 -13.24504 1.000 12.03375 114 PRO A N 1
ATOM 1386 C CA . PRO A 1 90 ? 21.38480 -11.25098 -13.13838 1.000 12.44881 114 PRO A CA 1
ATOM 1387 C C . PRO A 1 90 ? 21.25792 -9.74667 -13.23711 1.000 13.47419 114 PRO A C 1
ATOM 1388 O O . PRO A 1 90 ? 22.14145 -8.98439 -12.81788 1.000 13.34872 114 PRO A O 1
ATOM 1399 N N . GLU A 1 91 ? 20.11151 -9.31221 -13.78688 1.000 13.18643 115 GLU A N 1
ATOM 1400 C CA . GLU A 1 91 ? 19.81413 -7.88742 -13.97668 1.000 14.24621 115 GLU A CA 1
ATOM 1401 C C . GLU A 1 91 ? 18.50440 -7.52839 -13.30014 1.000 13.56356 115 GLU A C 1
ATOM 1402 O O . GLU A 1 91 ? 17.47826 -8.19039 -13.51841 1.000 14.58799 115 GLU A O 1
ATOM 1414 N N A ILE A 1 92 ? 18.56067 -6.50548 -12.45312 0.597 14.46189 116 ILE A N 1
ATOM 1415 N N B ILE A 1 92 ? 18.53305 -6.45294 -12.51612 0.403 14.39961 116 ILE A N 1
ATOM 1416 C CA A ILE A 1 92 ? 17.40586 -5.86223 -11.83728 0.597 15.29849 116 ILE A CA 1
ATOM 1417 C CA B ILE A 1 92 ? 17.35333 -5.87733 -11.87159 0.403 15.31988 116 ILE A CA 1
ATOM 1418 C C A ILE A 1 92 ? 17.56269 -4.36870 -12.07534 0.597 15.64071 116 ILE A C 1
ATOM 1419 C C B ILE A 1 92 ? 17.47228 -4.35942 -11.94413 0.403 15.40443 116 ILE A C 1
ATOM 1420 O O A ILE A 1 92 ? 18.60624 -3.79522 -11.73498 0.597 16.79962 116 ILE A O 1
ATOM 1421 O O B ILE A 1 92 ? 18.41457 -3.77259 -11.39847 0.403 15.37454 116 ILE A O 1
ATOM 1452 N N . ASN A 1 93 ? 16.53719 -3.71496 -12.62170 1.000 17.38188 117 ASN A N 1
ATOM 1453 C CA . ASN A 1 93 ? 16.62378 -2.25912 -12.77164 1.000 17.25493 117 ASN A CA 1
ATOM 1454 C C . ASN A 1 93 ? 16.38038 -1.59134 -11.43210 1.000 17.43970 117 ASN A C 1
ATOM 1455 O O . ASN A 1 93 ? 15.28037 -1.66037 -10.88053 1.000 16.86023 117 ASN A O 1
ATOM 1467 N N . CYS A 1 94 ? 17.40921 -0.94353 -10.89247 1.000 16.81694 118 CYS A N 1
ATOM 1468 C CA . CYS A 1 94 ? 17.37438 -0.36200 -9.55263 1.000 16.35293 118 CYS A CA 1
ATOM 1469 C C . CYS A 1 94 ? 16.91709 1.08479 -9.53131 1.000 18.69553 118 CYS A C 1
ATOM 1470 O O . CYS A 1 94 ? 17.02594 1.72963 -8.47829 1.000 23.19706 118 CYS A O 1
ATOM 1478 N N . LEU A 1 95 ? 16.39941 1.61727 -10.63458 1.000 19.25998 119 LEU A N 1
ATOM 1479 C CA . LEU A 1 95 ? 15.82542 2.95693 -10.55009 1.000 19.40593 119 LEU A CA 1
ATOM 1480 C C . LEU A 1 95 ? 14.74547 3.18595 -11.60939 1.000 17.93212 119 LEU A C 1
ATOM 1481 O O . LEU A 1 95 ? 13.69219 3.74387 -11.31663 1.000 20.21559 119 LEU A O 1
ATOM 1497 N N . GLY A 1 96 ? 15.01023 2.77040 -12.83501 1.000 19.97340 120 GLY A N 1
ATOM 1498 C CA . GLY A 1 96 ? 14.11067 2.99374 -13.94971 1.000 22.00215 120 GLY A CA 1
ATOM 1499 C C . GLY A 1 96 ? 13.25918 1.75902 -14.22297 1.000 19.05283 120 GLY A C 1
ATOM 1500 O O . GLY A 1 96 ? 13.27075 0.77120 -13.49109 1.000 19.64111 120 GLY A O 1
ATOM 1504 N N . HIS A 1 97 ? 12.45634 1.85707 -15.28323 1.000 20.52008 121 HIS A N 1
ATOM 1505 C CA . HIS A 1 97 ? 11.56104 0.78839 -15.73155 1.000 20.29740 121 HIS A CA 1
ATOM 1506 C C . HIS A 1 97 ? 10.81491 0.14119 -14.56347 1.000 18.54799 121 HIS A C 1
ATOM 1507 O O . HIS A 1 97 ? 10.88595 -1.06474 -14.30979 1.000 21.06976 121 HIS A O 1
ATOM 1521 N N . GLN A 1 98 ? 10.04992 0.95428 -13.87530 1.000 17.46089 122 GLN A N 1
ATOM 1522 C CA . GLN A 1 98 ? 9.27454 0.49122 -12.71224 1.000 17.32592 122 GLN A CA 1
ATOM 1523 C C . GLN A 1 98 ? 7.82451 0.18898 -13.06306 1.000 18.90112 122 GLN A C 1
ATOM 1524 O O . GLN A 1 98 ? 7.01177 -0.13357 -12.17947 1.000 19.44815 122 GLN A O 1
ATOM 1538 N N . SER A 1 99 ? 7.50467 0.30649 -14.34263 1.000 19.71859 123 SER A N 1
ATOM 1539 C CA . SER A 1 99 ? 6.18565 0.04217 -14.90097 1.000 20.68893 123 SER A CA 1
ATOM 1540 C C . SER A 1 99 ? 6.33193 -0.25298 -16.38170 1.000 26.40660 123 SER A C 1
ATOM 1541 O O . SER A 1 99 ? 7.40049 -0.07766 -16.97714 1.000 24.52633 123 SER A O 1
ATOM 1549 N N . TRP A 1 100 ? 5.25532 -0.78024 -16.96969 1.000 26.82449 124 TRP A N 1
ATOM 1550 C CA . TRP A 1 100 ? 5.20630 -0.99442 -18.41972 1.000 25.31359 124 TRP A CA 1
ATOM 1551 C C . TRP A 1 100 ? 3.75451 -0.82506 -18.83909 1.000 25.47133 124 TRP A C 1
ATOM 1552 O O . TRP A 1 100 ? 2.87089 -1.45366 -18.25669 1.000 23.18326 124 TRP A O 1
ATOM 1573 N N . GLU A 1 101 ? 3.50342 0.02207 -19.83581 1.000 29.49706 125 GLU A N 1
ATOM 1574 C CA . GLU A 1 101 ? 2.11838 0.32492 -20.24561 1.000 25.20357 125 GLU A CA 1
ATOM 1575 C C . GLU A 1 101 ? 1.34959 0.71954 -18.98180 1.000 26.67103 125 GLU A C 1
ATOM 1576 O O . GLU A 1 101 ? 1.83534 1.54026 -18.19171 1.000 27.55728 125 GLU A O 1
ATOM 1588 N N . ASN A 1 102 ? 0.16602 0.15787 -18.73065 1.000 25.29421 126 ASN A N 1
ATOM 1589 C CA . ASN A 1 102 ? -0.66323 0.54812 -17.60697 1.000 23.87790 126 ASN A CA 1
ATOM 1590 C C . ASN A 1 102 ? -0.38659 -0.29838 -16.37741 1.000 27.79526 126 ASN A C 1
ATOM 1591 O O . ASN A 1 102 ? -1.13340 -0.20124 -15.40218 1.000 32.75496 126 ASN A O 1
ATOM 1602 N N . GLU A 1 103 ? 0.63233 -1.14372 -16.42036 1.000 24.31193 127 GLU A N 1
ATOM 1603 C CA . GLU A 1 103 ? 0.98897 -2.03773 -15.31743 1.000 24.30093 127 GLU A CA 1
ATOM 1604 C C . GLU A 1 103 ? 2.13429 -1.42405 -14.50600 1.000 26.16408 127 GLU A C 1
ATOM 1605 O O . GLU A 1 103 ? 3.18488 -1.08775 -15.05249 1.000 26.61595 127 GLU A O 1
ATOM 1617 N N . THR A 1 104 ? 1.93350 -1.24799 -13.21879 1.000 23.61569 128 THR A N 1
ATOM 1618 C CA . THR A 1 104 ? 3.02968 -0.82880 -12.34265 1.000 25.90662 128 THR A CA 1
ATOM 1619 C C . THR A 1 104 ? 3.59655 -2.06054 -11.65961 1.000 21.65647 128 THR A C 1
ATOM 1620 O O . THR A 1 104 ? 2.85057 -2.94266 -11.23086 1.000 22.73958 128 THR A O 1
ATOM 1631 N N . PHE A 1 105 ? 4.91779 -2.12652 -11.58252 1.000 18.46201 129 PHE A N 1
ATOM 1632 C CA . PHE A 1 105 ? 5.58762 -3.33316 -11.10815 1.000 19.18500 129 PHE A CA 1
ATOM 1633 C C . PHE A 1 105 ? 5.56798 -3.42369 -9.58679 1.000 21.05550 129 PHE A C 1
ATOM 1634 O O . PHE A 1 105 ? 5.11354 -2.52414 -8.87309 1.000 21.34108 129 PHE A O 1
ATOM 1651 N N . ALA A 1 106 ? 6.10242 -4.54120 -9.09544 1.000 21.43010 130 ALA A N 1
ATOM 1652 C CA . ALA A 1 106 ? 5.84565 -4.94026 -7.70484 1.000 22.90717 130 ALA A CA 1
ATOM 1653 C C . ALA A 1 106 ? 6.28974 -3.91540 -6.66867 1.000 22.45462 130 ALA A C 1
ATOM 1654 O O . ALA A 1 106 ? 5.63286 -3.76622 -5.61671 1.000 21.00367 130 ALA A O 1
ATOM 1661 N N . LEU A 1 107 ? 7.43064 -3.26652 -6.86469 1.000 20.27806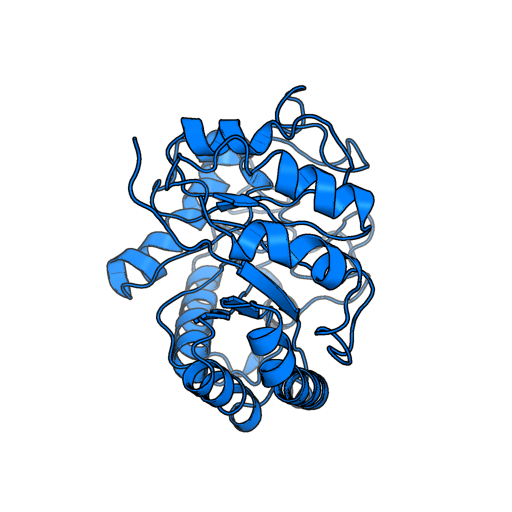 131 LEU A N 1
ATOM 1662 C CA . LEU A 1 107 ? 7.92583 -2.40582 -5.79947 1.000 19.61904 131 LEU A CA 1
ATOM 1663 C C . LEU A 1 107 ? 7.00048 -1.20210 -5.61862 1.000 20.30761 131 LEU A C 1
ATOM 1664 O O . LEU A 1 107 ? 6.54968 -0.91644 -4.49621 1.000 21.22707 131 LEU A O 1
ATOM 1680 N N . LEU A 1 108 ? 6.66317 -0.50672 -6.70792 1.000 20.02832 132 LEU A N 1
ATOM 1681 C CA . LEU A 1 108 ? 5.80437 0.67090 -6.57823 1.000 20.89104 132 LEU A CA 1
ATOM 1682 C C . LEU A 1 108 ? 4.34858 0.29599 -6.30500 1.000 26.21709 132 LEU A C 1
ATOM 1683 O O . LEU A 1 108 ? 3.61869 1.11434 -5.73076 1.000 26.92154 132 LEU A O 1
ATOM 1699 N N . LYS A 1 109 ? 3.92076 -0.91807 -6.64423 1.000 23.71797 133 LYS A N 1
ATOM 1700 C CA . LYS A 1 109 ? 2.58313 -1.35516 -6.26830 1.000 25.55359 133 LYS A CA 1
ATOM 1701 C C . LYS A 1 109 ? 2.48113 -1.53255 -4.76792 1.000 30.87663 133 LYS A C 1
ATOM 1702 O O . LYS A 1 109 ? 1.48725 -1.12268 -4.15269 1.000 33.78022 133 LYS A O 1
ATOM 1721 N N . ALA A 1 110 ? 3.52776 -2.10299 -4.16273 1.000 24.69230 134 ALA A N 1
ATOM 1722 C CA . ALA A 1 110 ? 3.55720 -2.32605 -2.72314 1.000 26.00856 134 ALA A CA 1
ATOM 1723 C C . ALA A 1 110 ? 3.86506 -1.06716 -1.93337 1.000 28.17641 134 ALA A C 1
ATOM 1724 O O . ALA A 1 110 ? 3.36329 -0.92936 -0.81112 1.000 29.19404 134 ALA A O 1
ATOM 1731 N N . TYR A 1 111 ? 4.69682 -0.17700 -2.47437 1.000 21.75049 135 TYR A N 1
ATOM 1732 C CA . TYR A 1 111 ? 5.18569 1.02486 -1.79581 1.000 26.72045 135 TYR A CA 1
ATOM 1733 C C . TYR A 1 111 ? 5.04678 2.21759 -2.73837 1.000 23.07318 135 TYR A C 1
ATOM 1734 O O . TYR A 1 111 ? 6.03497 2.77141 -3.23648 1.000 23.52281 135 TYR A O 1
ATOM 1752 N N . PRO A 1 112 ? 3.81744 2.66644 -2.96940 1.000 26.51424 136 PRO A N 1
ATOM 1753 C CA . PRO A 1 112 ? 3.61631 3.85191 -3.81708 1.000 28.36736 136 PRO A CA 1
ATOM 1754 C C . PRO A 1 112 ? 4.39159 5.07311 -3.38116 1.000 32.08335 136 PRO A C 1
ATOM 1755 O O . PRO A 1 112 ? 4.71625 5.92359 -4.22216 1.000 29.47435 136 PRO A O 1
ATOM 1766 N N . GLU A 1 113 ? 4.69973 5.19944 -2.08493 1.000 26.71805 137 GLU A N 1
ATOM 1767 C CA . GLU A 1 113 ? 5.41747 6.36185 -1.58291 1.000 30.21450 137 GLU A CA 1
ATOM 1768 C C . GLU A 1 113 ? 6.87375 6.42033 -2.01678 1.000 33.70369 137 GLU A C 1
ATOM 1769 O O . GLU A 1 113 ? 7.53404 7.42939 -1.76213 1.000 27.67674 137 GLU A O 1
ATOM 1781 N N . LEU A 1 114 ? 7.40405 5.37190 -2.65199 1.000 24.87359 138 LEU A N 1
ATOM 1782 C CA . LEU A 1 114 ? 8.78668 5.37706 -3.10866 1.000 27.26135 138 LEU A CA 1
ATOM 1783 C C . LEU A 1 114 ? 8.90634 5.82188 -4.55451 1.000 24.05908 138 LEU A C 1
ATOM 1784 O O . LEU A 1 114 ? 10.00632 5.81722 -5.12701 1.000 27.39208 138 LEU A O 1
ATOM 1800 N N . ASP A 1 115 ? 7.78308 6.19463 -5.15809 1.000 26.32888 139 ASP A N 1
ATOM 1801 C CA . ASP A 1 115 ? 7.72910 6.70274 -6.51711 1.000 25.98518 139 ASP A CA 1
ATOM 1802 C C . ASP A 1 115 ? 8.32669 8.09657 -6.60180 1.000 28.80047 139 ASP A C 1
ATOM 1803 O O . ASP A 1 115 ? 8.19754 8.90957 -5.68155 1.000 26.34729 139 ASP A O 1
ATOM 1812 N N . GLU A 1 116 ? 8.99498 8.38094 -7.71709 1.000 23.95479 140 GLU A N 1
ATOM 1813 C CA . GLU A 1 116 ? 9.54400 9.72858 -7.88967 1.000 27.86387 140 GLU A CA 1
ATOM 1814 C C . GLU A 1 116 ? 8.44539 10.73688 -8.16020 1.000 32.87889 140 GLU A C 1
ATOM 1815 O O . GLU A 1 116 ? 8.60227 11.92424 -7.84491 1.000 36.32578 140 GLU A O 1
ATOM 1827 N N . THR A 1 117 ? 7.32977 10.28120 -8.70939 1.000 28.72267 141 THR A N 1
ATOM 1828 C CA . THR A 1 117 ? 6.21250 11.15247 -9.09864 1.000 32.57569 141 THR A CA 1
ATOM 1829 C C . THR A 1 117 ? 4.92010 10.59676 -8.52918 1.000 33.53734 141 THR A C 1
ATOM 1830 O O . THR A 1 117 ? 4.00100 10.20205 -9.26275 1.000 29.28663 141 THR A O 1
ATOM 1841 N N . PRO A 1 118 ? 4.81917 10.53729 -7.20879 1.000 35.04438 142 PRO A N 1
ATOM 1842 C CA . PRO A 1 118 ? 3.58818 10.02445 -6.60416 1.000 39.26508 142 PRO A CA 1
ATOM 1843 C C . PRO A 1 118 ? 2.43306 10.91137 -7.04361 1.000 41.62126 142 PRO A C 1
ATOM 1844 O O . PRO A 1 118 ? 2.59886 12.11030 -7.28313 1.000 43.99851 142 PRO A O 1
ATOM 1855 N N . GLY A 1 119 ? 1.27370 10.29115 -7.22663 1.000 45.54065 143 GLY A N 1
ATOM 1856 C CA . GLY A 1 119 ? 0.07083 11.02370 -7.55878 1.000 52.32927 143 GLY A CA 1
ATOM 1857 C C . GLY A 1 119 ? -0.04098 11.50006 -8.99104 1.000 53.33314 143 GLY A C 1
ATOM 1858 O O . GLY A 1 119 ? -1.08082 12.06609 -9.35677 1.000 54.88424 143 GLY A O 1
ATOM 1862 N N . LEU A 1 120 ? 0.97507 11.29229 -9.81654 1.000 42.83996 144 LEU A N 1
ATOM 1863 C CA . LEU A 1 120 ? 0.98010 11.79499 -11.18258 1.000 43.44794 144 LEU A CA 1
ATOM 1864 C C . LEU A 1 120 ? 0.83896 10.63786 -12.17004 1.000 43.52904 144 LEU A C 1
ATOM 1865 O O . LEU A 1 120 ? 0.99196 9.45859 -11.81398 1.000 36.38070 144 LEU A O 1
ATOM 1881 N N . TYR A 1 121 ? 0.56153 10.99874 -13.42017 1.000 36.20206 145 TYR A N 1
ATOM 1882 C CA . TYR A 1 121 ? 0.55244 10.06512 -14.53986 1.000 38.27099 145 TYR A CA 1
ATOM 1883 C C . TYR A 1 121 ? -0.28355 8.82221 -14.23169 1.000 44.21965 145 TYR A C 1
ATOM 1884 O O . TYR A 1 121 ? 0.24767 7.70147 -14.18280 1.000 29.98098 145 TYR A O 1
ATOM 1902 N N . PRO A 1 122 ? -1.58379 8.97100 -14.02622 1.000 40.90825 146 PRO A N 1
ATOM 1903 C CA . PRO A 1 122 ? -2.41183 7.79530 -13.74132 1.000 42.91895 146 PRO A CA 1
ATOM 1904 C C . PRO A 1 122 ? -2.34267 6.82421 -14.91453 1.000 39.48977 146 PRO A C 1
ATOM 1905 O O . PRO A 1 122 ? -2.32824 7.23618 -16.07237 1.000 34.38557 146 PRO A O 1
ATOM 1916 N N . SER A 1 123 ? -2.28340 5.52605 -14.59425 1.000 30.48700 147 SER A N 1
ATOM 1917 C CA . SER A 1 123 ? -2.03136 4.44279 -15.56625 1.000 33.90893 147 SER A CA 1
ATOM 1918 C C . SER A 1 123 ? -0.80055 4.70233 -16.42180 1.000 32.75594 147 SER A C 1
ATOM 1919 O O . SER A 1 123 ? -0.69527 4.21786 -17.56320 1.000 31.97487 147 SER A O 1
ATOM 1927 N N . ASN A 1 124 ? 0.13324 5.48400 -15.89068 1.000 29.94410 148 ASN A N 1
ATOM 1928 C CA . ASN A 1 124 ? 1.38782 5.75908 -16.57477 1.000 31.69710 148 ASN A CA 1
ATOM 1929 C C . ASN A 1 124 ? 1.16356 6.45889 -17.90050 1.000 33.97309 148 ASN A C 1
ATOM 1930 O O . ASN A 1 124 ? 1.98161 6.35469 -18.81473 1.000 34.03868 148 ASN A O 1
ATOM 1941 N N . LYS A 1 125 ? 0.07358 7.21440 -17.99471 1.000 36.26217 149 LYS A N 1
ATOM 1942 C CA . LYS A 1 125 ? -0.17140 7.98372 -19.20835 1.000 40.63171 149 LYS A CA 1
ATOM 1943 C C . LYS A 1 125 ? 0.81563 9.13197 -19.32268 1.000 45.76763 149 LYS A C 1
ATOM 1944 O O . LYS A 1 125 ? 1.16636 9.77326 -18.33010 1.000 44.85689 149 LYS A O 1
ATOM 1963 N N . ASP A 1 126 ? 1.28131 9.36956 -20.54842 1.000 37.06510 150 ASP A N 1
ATOM 1964 C CA . ASP A 1 126 ? 2.16705 10.47376 -20.91800 1.000 45.19712 150 ASP A CA 1
ATOM 1965 C C . ASP A 1 126 ? 3.61662 10.22706 -20.51799 1.000 49.52842 150 ASP A C 1
ATOM 1966 O O . ASP A 1 126 ? 4.44671 11.12571 -20.67341 1.000 45.48467 150 ASP A O 1
ATOM 1975 N N . ILE A 1 127 ? 3.95784 9.03727 -20.02816 1.000 42.01892 151 ILE A N 1
ATOM 1976 C CA . ILE A 1 127 ? 5.33435 8.70157 -19.68032 1.000 34.82089 151 ILE A CA 1
ATOM 1977 C C . ILE A 1 127 ? 5.63535 7.32251 -20.24398 1.000 26.98467 151 ILE A C 1
ATOM 1978 O O . ILE A 1 127 ? 4.73329 6.50542 -20.46841 1.000 35.74367 151 ILE A O 1
ATOM 1994 N N . TYR A 1 128 ? 6.92361 7.06157 -20.51562 1.000 30.24333 152 TYR A N 1
ATOM 1995 C CA . TYR A 1 128 ? 7.31132 5.72686 -20.94336 1.000 28.58685 152 TYR A CA 1
ATOM 1996 C C . TYR A 1 128 ? 7.14944 4.74380 -19.78637 1.000 28.76647 152 TYR A C 1
ATOM 1997 O O . TYR A 1 128 ? 6.50340 3.69751 -19.92169 1.000 27.20090 152 TYR A O 1
ATOM 2015 N N . CYS A 1 129 ? 7.68435 5.09859 -18.62394 1.000 26.78137 153 CYS A N 1
ATOM 2016 C CA . CYS A 1 129 ? 7.60781 4.23592 -17.43959 1.000 23.34691 153 CYS A CA 1
ATOM 2017 C C . CYS A 1 129 ? 8.05651 5.03351 -16.22621 1.000 22.57408 153 CYS A C 1
ATOM 2018 O O . CYS A 1 129 ? 8.68454 6.09186 -16.34091 1.000 23.08721 153 CYS A O 1
ATOM 2025 N N . ARG A 1 130 ? 7.70996 4.51415 -15.05163 1.000 21.88815 154 ARG A N 1
ATOM 20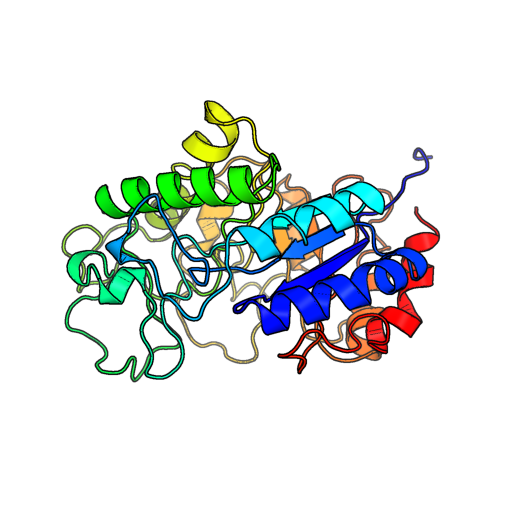26 C CA . ARG A 1 130 ? 7.95552 5.18621 -13.78747 1.000 19.85308 154 ARG A CA 1
ATOM 2027 C C . ARG A 1 130 ? 9.36925 4.90534 -13.29128 1.000 19.81945 154 ARG A C 1
ATOM 2028 O O . ARG A 1 130 ? 10.02222 3.94428 -13.73446 1.000 19.89950 154 ARG A O 1
ATOM 2049 N N . SER A 1 131 ? 9.85520 5.82024 -12.44034 1.000 22.16813 155 SER A N 1
ATOM 2050 C CA . SER A 1 131 ? 11.13463 5.71336 -11.75160 1.000 20.40359 155 SER A CA 1
ATOM 2051 C C . SER A 1 131 ? 10.93158 5.70682 -10.24103 1.000 19.73359 155 SER A C 1
ATOM 2052 O O . SER A 1 131 ? 9.96628 6.26028 -9.69392 1.000 21.23857 155 SER A O 1
ATOM 2060 N N . LEU A 1 132 ? 11.86951 5.06499 -9.53848 1.000 20.05619 156 LEU A N 1
ATOM 2061 C CA . LEU A 1 132 ? 11.94142 5.19471 -8.08963 1.000 20.56737 156 LEU A CA 1
ATOM 2062 C C . LEU A 1 132 ? 12.56182 6.53206 -7.71023 1.000 20.33407 156 LEU A C 1
ATOM 2063 O O . LEU A 1 132 ? 13.31370 7.12904 -8.47169 1.000 21.79216 156 LEU A O 1
ATOM 2079 N N . CYS A 1 133 ? 12.27130 6.97607 -6.49085 1.000 20.87626 157 CYS A N 1
ATOM 2080 C CA . CYS A 1 133 ? 12.89665 8.18093 -5.94023 1.000 24.12449 157 CYS A CA 1
ATOM 2081 C C . CYS A 1 133 ? 14.32321 7.85462 -5.50856 1.000 26.51379 157 CYS A C 1
ATOM 2082 O O . CYS A 1 133 ? 14.52616 7.01912 -4.62333 1.000 27.14574 157 CYS A O 1
ATOM 2089 N N . SER A 1 134 ? 15.30147 8.51218 -6.11704 1.000 24.77417 158 SER A N 1
ATOM 2090 C CA . SER A 1 134 ? 16.70897 8.23270 -5.87139 1.000 26.03074 158 SER A CA 1
ATOM 2091 C C . SER A 1 134 ? 17.21144 8.80689 -4.55604 1.000 28.35576 158 SER A C 1
ATOM 2092 O O . SER A 1 134 ? 18.35207 8.50207 -4.17847 1.000 28.53431 158 SER A O 1
ATOM 2100 N N . SER A 1 135 ? 16.40864 9.61075 -3.86850 1.000 26.02622 159 SER A N 1
ATOM 2101 C CA . SER A 1 135 ? 16.79151 10.15435 -2.56448 1.000 26.89118 159 SER A CA 1
ATOM 2102 C C . SER A 1 135 ? 16.17093 9.42794 -1.38193 1.000 35.19526 159 SER A C 1
ATOM 2103 O O . SER A 1 135 ? 16.42279 9.80303 -0.23319 1.000 36.29852 159 SER A O 1
ATOM 2111 N N . ASN A 1 136 ? 15.29937 8.46848 -1.61158 1.000 27.80675 160 ASN A N 1
ATOM 2112 C CA . ASN A 1 136 ? 14.56691 7.84525 -0.51331 1.000 24.58611 160 ASN A CA 1
ATOM 2113 C C . ASN A 1 136 ? 15.33426 6.65081 0.04523 1.000 28.80284 160 ASN A C 1
ATOM 2114 O O . ASN A 1 136 ? 15.56257 5.65091 -0.65099 1.000 25.36691 160 ASN A O 1
ATOM 2125 N N . GLU A 1 137 ? 15.68935 6.73024 1.32508 1.000 28.84902 161 GLU A N 1
ATOM 2126 C CA . GLU A 1 137 ? 16.50685 5.68406 1.92734 1.000 25.47863 161 GLU A CA 1
ATOM 2127 C C . GLU A 1 137 ? 15.85083 4.30732 1.85645 1.000 29.13104 161 GLU A C 1
ATOM 2128 O O . GLU A 1 137 ? 16.55387 3.30036 1.74541 1.000 24.75803 161 GLU A O 1
ATOM 2140 N N . LYS A 1 138 ? 14.52250 4.22898 1.99633 1.000 24.18789 162 LYS A N 1
ATOM 2141 C CA . LYS A 1 138 ? 13.85275 2.93178 1.93114 1.000 23.95476 162 LYS A CA 1
ATOM 2142 C C . LYS A 1 138 ? 14.04091 2.25747 0.57425 1.000 24.20103 162 LYS A C 1
ATOM 2143 O O . LYS A 1 138 ? 14.05105 1.01931 0.48582 1.000 25.73698 162 LYS A O 1
ATOM 2162 N N . VAL A 1 139 ? 14.17887 3.02959 -0.49738 1.000 23.27063 163 VAL A N 1
ATOM 2163 C CA . VAL A 1 139 ? 14.44980 2.42224 -1.79618 1.000 22.81752 163 VAL A CA 1
ATOM 2164 C C . VAL A 1 139 ? 15.69766 1.55437 -1.70588 1.000 24.83950 163 VAL A C 1
ATOM 2165 O O . VAL A 1 139 ? 15.72032 0.39733 -2.15705 1.000 21.22412 163 VAL A O 1
ATOM 2178 N N . TYR A 1 140 ? 16.77036 2.10694 -1.14814 1.000 22.37645 164 TYR A N 1
ATOM 2179 C CA . TYR A 1 140 ? 18.03076 1.37585 -1.12325 1.000 20.43113 164 TYR A CA 1
ATOM 2180 C C . TYR A 1 140 ? 17.96320 0.19689 -0.16548 1.000 18.51457 164 TYR A C 1
ATOM 2181 O O . TYR A 1 140 ? 18.48685 -0.87935 -0.47619 1.000 19.65076 164 TYR A O 1
ATOM 2199 N N . THR A 1 141 ? 17.28487 0.33761 0.96562 1.000 22.47723 165 THR A N 1
ATOM 2200 C CA . THR A 1 141 ? 17.13122 -0.79980 1.86211 1.000 21.57444 165 THR A CA 1
ATOM 2201 C C . THR A 1 141 ? 16.50634 -1.97646 1.13435 1.000 21.15593 165 THR A C 1
ATOM 2202 O O . THR A 1 141 ? 17.01233 -3.10543 1.21321 1.000 20.93843 165 THR A O 1
ATOM 2213 N N . ILE A 1 142 ? 15.41145 -1.73482 0.39282 1.000 20.11666 166 ILE A N 1
ATOM 2214 C CA . ILE A 1 142 ? 14.75614 -2.82060 -0.31402 1.000 18.81174 166 ILE A CA 1
ATOM 2215 C C . ILE A 1 142 ? 15.67681 -3.36563 -1.38849 1.000 19.10824 166 ILE A C 1
ATOM 2216 O O . ILE A 1 142 ? 15.86899 -4.57029 -1.51882 1.000 17.44964 166 ILE A O 1
ATOM 2232 N N . LEU A 1 143 ? 16.23603 -2.47851 -2.19961 1.000 17.75110 167 LEU A N 1
ATOM 2233 C CA . LEU A 1 143 ? 17.02600 -2.90158 -3.34159 1.000 17.92745 167 LEU A CA 1
ATOM 2234 C C . LEU A 1 143 ? 18.27267 -3.67918 -2.92538 1.000 16.26256 167 LEU A C 1
ATOM 2235 O O . LEU A 1 143 ? 18.61605 -4.67604 -3.56352 1.000 16.41951 167 LEU A O 1
ATOM 2251 N N . PHE A 1 144 ? 18.97173 -3.23802 -1.89211 1.000 17.00470 168 PHE A N 1
ATOM 2252 C CA . PHE A 1 144 ? 20.14495 -3.99985 -1.47378 1.000 15.94466 168 PHE A CA 1
ATOM 2253 C C . PHE A 1 144 ? 19.73669 -5.40517 -1.04550 1.000 16.69088 168 PHE A C 1
ATOM 2254 O O . PHE A 1 144 ? 20.47902 -6.36217 -1.26840 1.000 17.33501 168 PHE A O 1
ATOM 2271 N N . GLY A 1 145 ? 18.56546 -5.54370 -0.40304 1.000 15.60480 169 GLY A N 1
ATOM 2272 C CA . GLY A 1 145 ? 18.09102 -6.86888 -0.03648 1.000 16.24637 169 GLY A CA 1
ATOM 2273 C C . GLY A 1 145 ? 17.77154 -7.73676 -1.23996 1.000 14.86814 169 GLY A C 1
ATOM 2274 O O . GLY A 1 145 ? 18.03337 -8.94524 -1.23982 1.000 15.46875 169 GLY A O 1
ATOM 2278 N N . LEU A 1 146 ? 17.21572 -7.12408 -2.30226 1.000 15.02543 170 LEU A N 1
ATOM 2279 C CA . LEU A 1 146 ? 16.93445 -7.88688 -3.51481 1.000 14.14813 170 LEU A CA 1
ATOM 2280 C C . LEU A 1 146 ? 18.22707 -8.29919 -4.22254 1.000 15.11980 170 LEU A C 1
ATOM 2281 O O . LEU A 1 146 ? 18.33354 -9.41465 -4.74103 1.000 14.41164 170 LEU A O 1
ATOM 2297 N N . ILE A 1 147 ? 19.21319 -7.40136 -4.27576 1.000 15.96573 171 ILE A N 1
ATOM 2298 C CA . ILE A 1 147 ? 20.50626 -7.73470 -4.87531 1.000 14.63703 171 ILE A CA 1
ATOM 2299 C C . ILE A 1 147 ? 21.16798 -8.87931 -4.10434 1.000 12.97748 171 ILE A C 1
ATOM 2300 O O . ILE A 1 147 ? 21.66147 -9.83766 -4.69629 1.000 14.74274 171 ILE A O 1
ATOM 2316 N N . ASP A 1 148 ? 21.17516 -8.79201 -2.77214 1.000 14.67346 172 ASP A N 1
ATOM 2317 C CA . ASP A 1 148 ? 21.74948 -9.86401 -1.97633 1.000 15.09826 172 ASP A CA 1
ATOM 2318 C C . ASP A 1 148 ? 21.02005 -11.19092 -2.24860 1.000 14.63736 172 ASP A C 1
ATOM 2319 O O . ASP A 1 148 ? 21.63240 -12.24393 -2.41263 1.000 14.97901 172 ASP A O 1
ATOM 2328 N N . GLU A 1 149 ? 19.69424 -11.14776 -2.30385 1.000 13.65952 173 GLU A N 1
ATOM 2329 C CA . GLU A 1 149 ? 18.92018 -12.37167 -2.48406 1.000 15.36982 173 GLU A CA 1
ATOM 2330 C C . GLU A 1 149 ? 19.17007 -12.99133 -3.85786 1.000 15.02268 173 GLU A C 1
ATOM 2331 O O . GLU A 1 149 ? 19.36178 -14.19944 -3.97968 1.000 15.01929 173 GLU A O 1
ATOM 2343 N N . ILE A 1 150 ? 19.09462 -12.17054 -4.92335 1.000 14.59934 174 ILE A N 1
ATOM 2344 C CA . ILE A 1 150 ? 19.17944 -12.72071 -6.27538 1.000 14.49383 174 ILE A CA 1
ATOM 2345 C C . ILE A 1 150 ? 20.58064 -13.22732 -6.60151 1.000 14.53537 174 ILE A C 1
ATOM 2346 O O . ILE A 1 150 ? 20.73118 -14.25212 -7.26888 1.000 15.21332 174 ILE A O 1
ATOM 2362 N N . THR A 1 151 ? 21.62129 -12.54695 -6.10272 1.000 13.87180 175 THR A N 1
ATOM 2363 C CA . THR A 1 151 ? 22.95658 -13.07156 -6.31046 1.000 14.04362 175 THR A CA 1
ATOM 2364 C C . THR A 1 151 ? 23.15860 -14.39103 -5.54964 1.000 14.36192 175 THR A C 1
ATOM 2365 O O . THR A 1 151 ? 23.83635 -15.28738 -6.05389 1.000 15.95895 175 THR A O 1
ATOM 2376 N N . GLU A 1 152 ? 22.57955 -14.52932 -4.35369 1.000 14.29760 176 GLU A N 1
ATOM 2377 C CA . GLU A 1 152 ? 22.73074 -15.78515 -3.63859 1.000 14.73557 176 GLU A CA 1
ATOM 2378 C C . GLU A 1 152 ? 21.95509 -16.90229 -4.31941 1.000 14.83650 176 GLU A C 1
ATOM 2379 O O . GLU A 1 152 ? 22.45633 -18.02218 -4.43065 1.000 16.15493 176 GLU A O 1
ATOM 2391 N N . VAL A 1 153 ? 20.74657 -16.60609 -4.83532 1.000 14.20827 177 VAL A N 1
ATOM 2392 C CA . VAL A 1 153 ? 19.95244 -17.61404 -5.51429 1.000 14.76518 177 VAL A CA 1
ATOM 2393 C C . VAL A 1 153 ? 20.69706 -18.14581 -6.73605 1.000 14.17038 177 VAL A C 1
ATOM 2394 O O . VAL A 1 153 ? 20.66443 -19.35611 -7.04239 1.000 15.39589 177 VAL A O 1
ATOM 2407 N N . PHE A 1 154 ? 21.36493 -17.26146 -7.47221 1.000 13.51276 178 PHE A N 1
ATOM 2408 C CA . PHE A 1 154 ? 22.13821 -17.70578 -8.63765 1.000 14.38460 178 PHE A CA 1
ATOM 2409 C C . PHE A 1 154 ? 23.58272 -18.07770 -8.32326 1.000 13.51054 178 PHE A C 1
ATOM 2410 O O . PHE A 1 154 ? 24.31533 -18.51469 -9.22185 1.000 14.29623 178 PHE A O 1
ATOM 2427 N N . SER A 1 155 ? 23.98096 -17.96751 -7.07372 1.000 13.79914 179 SER A N 1
ATOM 2428 C CA . SER A 1 155 ? 25.34554 -18.26676 -6.60337 1.000 13.65696 179 SER A CA 1
ATOM 2429 C C . SER A 1 155 ? 26.41426 -17.53246 -7.41767 1.000 15.69059 179 SER A C 1
ATOM 2430 O O . SER A 1 155 ? 27.40584 -18.12113 -7.87228 1.000 17.31930 179 SER A O 1
ATOM 2438 N N . VAL A 1 156 ? 26.23398 -16.21843 -7.56792 1.000 14.15381 180 VAL A N 1
ATOM 2439 C CA . VAL A 1 156 ? 27.15317 -15.40562 -8.35991 1.000 13.64880 180 VAL A CA 1
ATOM 2440 C C . VAL A 1 156 ? 27.66081 -14.21203 -7.54930 1.000 14.23472 180 VAL A C 1
ATOM 2441 O O . VAL A 1 156 ? 27.10927 -13.84098 -6.50822 1.000 15.55808 180 VAL A O 1
ATOM 2454 N N . LYS A 1 157 ? 28.70992 -13.56472 -8.09661 1.000 14.55689 181 LYS A N 1
ATOM 2455 C CA . LYS A 1 157 ? 29.27227 -12.34309 -7.54782 1.000 14.98075 181 LYS A CA 1
ATOM 2456 C C . LYS A 1 157 ? 29.35414 -11.25284 -8.59654 1.000 15.03934 181 LYS A C 1
ATOM 2457 O O . LYS A 1 157 ? 30.28041 -10.45397 -8.65019 1.000 15.44940 181 LYS A O 1
ATOM 2476 N N . LYS A 1 158 ? 28.29240 -11.16442 -9.38413 1.000 12.98967 182 LYS A N 1
ATOM 2477 C CA . LYS A 1 158 ? 28.13190 -10.11144 -10.39077 1.000 12.82491 182 LYS A CA 1
ATOM 2478 C C . LYS A 1 158 ? 26.67346 -9.68151 -10.40379 1.000 13.19809 182 LYS A C 1
ATOM 2479 O O . LYS A 1 158 ? 25.77712 -10.49221 -10.20540 1.000 14.84105 182 LYS A O 1
ATOM 2498 N N . ILE A 1 159 ? 26.43371 -8.40686 -10.75036 1.000 13.43215 183 ILE A N 1
ATOM 2499 C CA . ILE A 1 159 ? 25.08237 -7.86692 -10.74562 1.000 13.39534 183 ILE A CA 1
ATOM 2500 C C . ILE A 1 159 ? 25.02316 -6.75620 -11.78504 1.000 13.21689 183 ILE A C 1
ATOM 2501 O O . ILE A 1 159 ? 25.90398 -5.90833 -11.85297 1.000 14.05205 183 ILE A O 1
ATOM 2517 N N . HIS A 1 160 ? 23.94775 -6.74835 -12.54661 1.000 12.31637 184 HIS A N 1
ATOM 2518 C CA . HIS A 1 160 ? 23.60933 -5.65817 -13.46522 1.000 12.29270 184 HIS A CA 1
ATOM 2519 C C . HIS A 1 160 ? 22.44341 -4.88913 -12.83687 1.000 13.19205 184 HIS A C 1
ATOM 2520 O O . HIS A 1 160 ? 21.36860 -5.45482 -12.57570 1.000 14.73515 184 HIS A O 1
ATOM 2534 N N . VAL A 1 161 ? 22.67155 -3.61792 -12.49362 1.000 13.10517 185 VAL A N 1
ATOM 2535 C CA . VAL A 1 161 ? 21.69758 -2.81226 -11.76414 1.000 13.27942 185 VAL A CA 1
ATOM 2536 C C . VAL A 1 161 ? 20.80532 -1.99734 -12.68876 1.000 14.05579 185 VAL A C 1
ATOM 2537 O O . VAL A 1 161 ? 20.00223 -1.18217 -12.23566 1.000 15.30812 185 VAL A O 1
ATOM 2550 N N . GLY A 1 162 ? 20.88500 -2.26888 -13.98401 1.000 14.01987 186 GLY A N 1
ATOM 2551 C CA . GLY A 1 162 ? 20.01783 -1.60113 -14.93944 1.000 14.72291 186 GLY A CA 1
ATOM 2552 C C . GLY A 1 162 ? 20.35926 -0.15025 -15.18168 1.000 13.13364 186 GLY A C 1
ATOM 2553 O O . GLY A 1 162 ? 21.40694 0.18308 -15.75313 1.000 15.03901 186 GLY A O 1
ATOM 2557 N N . LEU A 1 163 ? 19.47445 0.71743 -14.73285 1.000 15.95388 187 LEU A N 1
ATOM 2558 C CA . LEU A 1 163 ? 19.62126 2.18728 -14.73221 1.000 16.80131 187 LEU A CA 1
ATOM 2559 C C . LEU A 1 163 ? 19.43475 2.77337 -16.11542 1.000 18.96898 187 LEU A C 1
ATOM 2560 O O . LEU A 1 163 ? 19.79596 3.95924 -16.28999 1.000 21.54905 187 LEU A O 1
ATOM 2576 N N . ASP A 1 164 ? 18.89325 2.05038 -17.07315 1.000 18.51395 188 ASP A N 1
ATOM 2577 C CA . ASP A 1 164 ? 18.26195 2.68980 -18.23080 1.000 19.22632 188 ASP A CA 1
ATOM 2578 C C . ASP A 1 164 ? 16.82095 3.00723 -17.87076 1.000 20.61327 188 ASP A C 1
ATOM 2579 O O . ASP A 1 164 ? 16.34314 2.70041 -16.76972 1.000 20.98138 188 ASP A O 1
ATOM 2588 N N . GLU A 1 165 ? 16.09728 3.61484 -18.80775 1.000 24.59025 189 GLU A N 1
ATOM 2589 C CA . GLU A 1 165 ? 14.67053 3.84860 -18.62081 1.000 23.49848 189 GLU A CA 1
ATOM 2590 C C . GLU A 1 165 ? 14.41005 4.64998 -17.35468 1.000 19.81540 189 GLU A C 1
ATOM 2591 O O . GLU A 1 165 ? 13.40680 4.43496 -16.67592 1.000 21.38158 189 GLU A O 1
ATOM 2603 N N . VAL A 1 166 ? 15.28867 5.61459 -17.05849 1.000 24.15571 190 VAL A N 1
ATOM 2604 C CA . VAL A 1 166 ? 15.08586 6.56560 -15.97138 1.000 26.26965 190 VAL A CA 1
ATOM 2605 C C . VAL A 1 166 ? 14.66411 7.86790 -16.65075 1.000 28.47067 190 VAL A C 1
ATOM 2606 O O . VAL A 1 166 ? 15.50334 8.60620 -17.16757 1.000 29.26059 190 VAL A O 1
ATOM 2619 N N . PHE A 1 167 ? 13.35994 8.12951 -16.67942 1.000 27.38639 191 PHE A N 1
ATOM 2620 C CA . PHE A 1 167 ? 12.82244 9.31643 -17.35842 1.000 26.09481 191 PHE A CA 1
ATOM 2621 C C . PHE A 1 167 ? 12.30680 10.37016 -16.39768 1.000 33.83503 191 PHE A C 1
ATOM 2622 O O . PHE A 1 167 ? 11.91850 11.45901 -16.83896 1.000 34.15182 191 PHE A O 1
ATOM 2639 N N . LEU A 1 168 ? 12.30079 10.08710 -15.10234 1.000 27.65370 192 LEU A N 1
ATOM 2640 C CA . LEU A 1 168 ? 11.73524 10.95105 -14.09030 1.000 24.56833 192 LEU A CA 1
ATOM 2641 C C . LEU A 1 168 ? 12.74837 10.93785 -12.95482 1.000 29.61916 192 LEU A C 1
ATOM 2642 O O . LEU A 1 168 ? 13.01731 9.88606 -12.36019 1.000 27.37523 192 LEU A O 1
ATOM 2658 N N . ILE A 1 169 ? 13.35266 12.08935 -12.68692 1.000 30.10147 193 ILE A N 1
ATOM 2659 C CA . ILE A 1 169 ? 14.39047 12.20130 -11.67455 1.000 26.46603 193 ILE A CA 1
ATOM 2660 C C . ILE A 1 169 ? 14.56187 13.68940 -11.38389 1.000 30.55586 193 ILE A C 1
ATOM 2661 O O . ILE A 1 169 ? 14.67843 14.50167 -12.31212 1.000 30.50437 193 ILE A O 1
ATOM 2677 N N . GLY A 1 170 ? 14.54386 14.05375 -10.11063 1.000 27.72983 194 GLY A N 1
ATOM 2678 C CA . GLY A 1 170 ? 14.52843 15.46503 -9.72268 1.000 34.22960 194 GLY A CA 1
ATOM 2679 C C . GLY A 1 170 ? 13.24109 16.16134 -10.11945 1.000 39.08633 194 GLY A C 1
ATOM 2680 O O . GLY A 1 170 ? 13.27562 17.30347 -10.60419 1.000 37.45609 194 GLY A O 1
ATOM 2684 N N . GLU A 1 171 ? 12.10127 15.50476 -9.92880 1.000 31.79303 195 GLU A N 1
ATOM 2685 C CA . GLU A 1 171 ? 10.83841 16.02802 -10.42956 1.000 41.84727 195 GLU A CA 1
ATOM 2686 C C . GLU A 1 171 ? 10.22911 17.01775 -9.44652 1.000 35.69158 195 GLU A C 1
ATOM 2687 O O . GLU A 1 171 ? 10.37697 16.88629 -8.23447 1.000 32.21876 195 GLU A O 1
ATOM 2699 N N . ASP A 1 172 ? 9.52834 18.01836 -9.99163 1.000 45.08779 196 ASP A N 1
ATOM 2700 C CA . ASP A 1 172 ? 8.81414 18.96453 -9.13851 1.000 46.24175 196 ASP A CA 1
ATOM 2701 C C . ASP A 1 172 ? 7.89483 18.24026 -8.16207 1.000 47.49053 196 ASP A C 1
ATOM 2702 O O . ASP A 1 172 ? 7.74332 18.66127 -7.00896 1.000 52.02512 196 ASP A O 1
ATOM 2711 N N . ALA A 1 173 ? 7.28911 17.13424 -8.59406 1.000 40.42986 197 ALA A N 1
ATOM 2712 C CA . ALA A 1 173 ? 6.37800 16.39816 -7.72862 1.000 47.66693 197 ALA A CA 1
ATOM 2713 C C . ALA A 1 173 ? 7.08257 15.72548 -6.55883 1.000 45.21236 197 ALA A C 1
ATOM 2714 O O . ALA A 1 173 ? 6.40691 15.28460 -5.62283 1.000 49.76696 197 ALA A O 1
ATOM 2721 N N . CYS A 1 174 ? 8.40384 15.61113 -6.58611 1.000 41.84328 198 CYS A N 1
ATOM 2722 C CA . CYS A 1 174 ? 9.08491 14.90758 -5.51322 1.000 43.39069 198 CYS A CA 1
ATOM 2723 C C . CYS A 1 174 ? 9.50388 15.89096 -4.43392 1.000 37.42043 198 CYS A C 1
ATOM 2724 O O . CYS A 1 174 ? 10.26182 16.81446 -4.72731 1.000 44.05650 198 CYS A O 1
ATOM 2731 N N . PRO A 1 175 ? 9.07739 15.71048 -3.18185 1.000 50.51103 199 PRO A N 1
ATOM 2732 C CA . PRO A 1 175 ? 9.53167 16.62097 -2.11005 1.000 56.41771 199 PRO A CA 1
ATOM 2733 C C . PRO A 1 175 ? 10.98595 16.42924 -1.69158 1.000 55.62333 199 PRO A C 1
ATOM 2734 O O . PRO A 1 175 ? 11.57747 17.37855 -1.15723 1.000 51.62435 199 PRO A O 1
ATOM 2745 N N . LEU A 1 176 ? 11.58878 15.25690 -1.94216 1.000 40.84304 200 LEU A N 1
ATOM 2746 C CA . LEU A 1 176 ? 13.00344 15.06669 -1.64918 1.000 34.33104 200 LEU A CA 1
ATOM 2747 C C . LEU A 1 176 ? 13.88851 15.59609 -2.77293 1.000 41.51367 200 LEU A C 1
ATOM 2748 O O . LEU A 1 176 ? 14.96511 16.13802 -2.51388 1.000 46.60983 200 LEU A O 1
ATOM 2764 N N . CYS A 1 177 ? 13.47704 15.41611 -4.03264 1.000 37.54335 201 CYS A N 1
ATOM 2765 C CA . CYS A 1 177 ? 14.37860 15.64498 -5.15064 1.000 36.06902 201 CYS A CA 1
ATOM 2766 C C . CYS A 1 177 ? 14.10943 16.94216 -5.91181 1.000 37.81903 201 CYS A C 1
ATOM 2767 O O . CYS A 1 177 ? 14.88953 17.28948 -6.79234 1.000 32.41977 201 CYS A O 1
ATOM 2774 N N . ARG A 1 178 ? 13.01230 17.63472 -5.64938 1.000 37.56192 202 ARG A N 1
ATOM 2775 C CA . ARG A 1 178 ? 12.64945 18.74327 -6.53029 1.000 42.33925 202 ARG A CA 1
ATOM 2776 C C . ARG A 1 178 ? 13.70990 19.83803 -6.48754 1.000 45.37185 202 ARG A C 1
ATOM 2777 O O . ARG A 1 178 ? 14.28306 20.12964 -5.43912 1.000 38.83337 202 ARG A O 1
ATOM 2798 N N . GLY A 1 179 ? 13.99214 20.41667 -7.65287 1.000 35.87959 203 GLY A N 1
ATOM 2799 C CA . GLY A 1 179 ? 14.99817 21.44507 -7.77270 1.000 46.73625 203 GLY A CA 1
ATOM 2800 C C . GLY A 1 179 ? 16.42286 20.94076 -7.86002 1.000 49.03159 203 GLY A C 1
ATOM 2801 O O . GLY A 1 179 ? 17.26946 21.60987 -8.45711 1.000 43.28696 203 GLY A O 1
ATOM 2805 N N . LYS A 1 180 ? 16.69955 19.77318 -7.27094 1.000 43.97762 204 LYS A N 1
ATOM 2806 C CA . LYS A 1 180 ? 18.06196 19.26908 -7.17660 1.000 41.39583 204 LYS A CA 1
ATOM 2807 C C . LYS A 1 180 ? 18.62442 18.92514 -8.54785 1.000 31.43049 204 LYS A C 1
ATOM 2808 O O . LYS A 1 180 ? 17.89467 18.62226 -9.49729 1.000 37.17160 204 LYS A O 1
ATOM 2827 N N . ASP A 1 181 ? 19.95270 18.94712 -8.62532 1.000 28.07156 205 ASP A N 1
ATOM 2828 C CA . ASP A 1 181 ? 20.68054 18.70063 -9.86090 1.000 29.24136 205 ASP A CA 1
ATOM 2829 C C . ASP A 1 181 ? 20.54428 17.24054 -10.28159 1.000 31.33391 205 ASP A C 1
ATOM 2830 O O . ASP A 1 181 ? 20.85235 16.33770 -9.50619 1.000 28.22410 205 ASP A O 1
ATOM 2839 N N . LYS A 1 182 ? 20.13659 17.02325 -11.53045 1.000 29.19661 206 LYS A N 1
ATOM 2840 C CA . LYS A 1 182 ? 19.78703 15.67570 -11.98496 1.000 29.35602 206 LYS A CA 1
ATOM 2841 C C . LYS A 1 182 ? 21.00460 14.78163 -12.09982 1.000 32.67233 206 LYS A C 1
ATOM 2842 O O . LYS A 1 182 ? 20.90968 13.57269 -11.82149 1.000 26.02073 206 LYS A O 1
ATOM 2861 N N . ALA A 1 183 ? 22.15132 15.34287 -12.50430 1.000 22.83365 207 ALA A N 1
ATOM 2862 C CA . ALA A 1 183 ? 23.36578 14.55485 -12.62184 1.000 24.66183 207 ALA A CA 1
ATOM 2863 C C . ALA A 1 183 ? 23.85785 14.12593 -11.24070 1.000 24.88240 207 ALA A C 1
ATOM 2864 O O . ALA A 1 183 ? 24.39573 13.02832 -11.07954 1.000 21.83395 207 ALA A O 1
ATOM 2871 N N . GLU A 1 184 ? 23.72125 14.99741 -10.24902 1.000 23.87440 208 GLU A N 1
ATOM 2872 C CA . GLU A 1 184 ? 24.14071 14.61533 -8.91645 1.000 22.00070 208 GLU A CA 1
ATOM 2873 C C . GLU A 1 184 ? 23.19718 13.57759 -8.35073 1.000 18.89277 208 GLU A C 1
ATOM 2874 O O . GLU A 1 184 ? 23.64477 12.69724 -7.61503 1.000 21.78264 208 GLU A O 1
ATOM 2886 N N . LEU A 1 185 ? 21.88799 13.72787 -8.55844 1.000 21.20466 209 LEU A N 1
ATOM 2887 C CA . LEU A 1 185 ? 20.94120 12.69764 -8.11282 1.000 21.77446 209 LEU A CA 1
ATOM 2888 C C . LEU A 1 185 ? 21.30474 11.33853 -8.73822 1.000 21.42144 209 LEU A C 1
ATOM 2889 O O . LEU A 1 185 ? 21.34859 10.29979 -8.05814 1.000 21.51485 209 LEU A O 1
ATOM 2905 N N . PHE A 1 186 ? 21.55724 11.31802 -10.04602 1.000 20.96994 210 PHE A N 1
ATOM 2906 C CA . PHE A 1 186 ? 21.81213 10.03716 -10.68920 1.000 21.65287 210 PHE A CA 1
ATOM 2907 C C . PHE A 1 186 ? 23.14251 9.44668 -10.24797 1.000 21.65639 210 PHE A C 1
ATOM 2908 O O . PHE A 1 186 ? 23.22929 8.23522 -9.98181 1.000 19.94512 210 PHE A O 1
ATOM 2925 N N . ALA A 1 187 ? 24.20217 10.26062 -10.16584 1.000 20.53441 211 ALA A N 1
ATOM 2926 C CA . ALA A 1 187 ? 25.47517 9.75958 -9.67273 1.000 18.95313 211 ALA A CA 1
ATOM 2927 C C . ALA A 1 187 ? 25.33454 9.26559 -8.24097 1.000 22.11229 211 ALA A C 1
ATOM 2928 O O . ALA A 1 187 ? 26.00843 8.31468 -7.85156 1.000 21.29126 211 ALA A O 1
ATOM 2935 N N . GLY A 1 188 ? 24.52594 9.95293 -7.43938 1.000 20.45943 212 GLY A N 1
ATOM 2936 C CA . GLY A 1 188 ? 24.29224 9.48301 -6.07711 1.000 21.90803 212 GLY A CA 1
ATOM 2937 C C . GLY A 1 188 ? 23.71397 8.07931 -6.03511 1.000 23.70297 212 GLY A C 1
ATOM 2938 O O . GLY A 1 188 ? 24.12296 7.25474 -5.21948 1.000 22.08576 212 GLY A O 1
ATOM 2942 N N . ALA A 1 189 ? 22.73149 7.80383 -6.89254 1.000 22.28070 213 ALA A N 1
ATOM 2943 C CA . ALA A 1 189 ? 22.17187 6.44712 -6.94210 1.000 22.07337 213 ALA A CA 1
ATOM 2944 C C . ALA A 1 189 ? 23.22310 5.42542 -7.35845 1.000 20.38630 213 ALA A C 1
ATOM 2945 O O . ALA A 1 189 ? 23.33919 4.33562 -6.76506 1.000 18.35526 213 ALA A O 1
ATOM 2952 N N . VAL A 1 190 ? 23.97099 5.71446 -8.41391 1.000 17.53624 214 VAL A N 1
ATOM 2953 C CA . VAL A 1 190 ? 25.01198 4.80486 -8.87622 1.000 17.27469 214 VAL A CA 1
ATOM 2954 C C . VAL A 1 190 ? 26.00859 4.53860 -7.75152 1.000 17.69714 214 VAL A C 1
ATOM 2955 O O . VAL A 1 190 ? 26.37908 3.39046 -7.47058 1.000 18.00506 214 VAL A O 1
ATOM 2968 N N . ASN A 1 191 ? 26.43280 5.60734 -7.06112 1.000 18.68933 215 ASN A N 1
ATOM 2969 C CA . ASN A 1 191 ? 27.44893 5.46321 -6.01785 1.000 17.20093 215 ASN A CA 1
ATOM 2970 C C . ASN A 1 191 ? 26.91824 4.71321 -4.79567 1.000 18.45603 215 ASN A C 1
ATOM 2971 O O . ASN A 1 191 ? 27.66195 3.92727 -4.20813 1.000 17.60922 215 ASN A O 1
ATOM 2982 N N A ARG A 1 192 ? 25.65429 4.92815 -4.41543 0.584 16.09957 216 ARG A N 1
ATOM 2983 N N B ARG A 1 192 ? 25.65613 4.91284 -4.41729 0.416 16.57860 216 ARG A N 1
ATOM 2984 C CA A ARG A 1 192 ? 25.04657 4.11888 -3.35451 0.584 17.21338 216 ARG A CA 1
ATOM 2985 C CA B ARG A 1 192 ? 25.08255 4.09691 -3.34717 0.416 17.10179 216 ARG A CA 1
ATOM 2986 C C A ARG A 1 192 ? 25.05614 2.64578 -3.74330 0.584 16.93722 216 ARG A C 1
ATOM 2987 C C B ARG A 1 192 ? 25.05633 2.63147 -3.74338 0.416 16.99385 216 ARG A C 1
ATOM 2988 O O A ARG A 1 192 ? 25.39112 1.76603 -2.93870 0.584 18.30993 216 ARG A O 1
ATOM 2989 O O B ARG A 1 192 ? 25.36176 1.74509 -2.93405 0.416 18.09645 216 ARG A O 1
ATOM 3030 N N . LEU A 1 193 ? 24.65420 2.34492 -4.98295 1.000 15.38155 217 LEU A N 1
ATOM 3031 C CA . LEU A 1 193 ? 24.62730 0.95899 -5.41304 1.000 16.06560 217 LEU A CA 1
ATOM 3032 C C . LEU A 1 193 ? 26.03279 0.38664 -5.46477 1.000 17.21973 217 LEU A C 1
ATOM 3033 O O . LEU A 1 193 ? 26.25480 -0.77806 -5.06781 1.000 16.53199 217 LEU A O 1
ATOM 3050 N N . TYR A 1 194 ? 27.00363 1.14787 -5.96851 1.000 16.59142 218 TYR A N 1
ATOM 3051 C CA . TYR A 1 194 ? 28.39106 0.69660 -5.99172 1.000 16.31161 218 TYR A CA 1
ATOM 3052 C C . TYR A 1 194 ? 28.91119 0.39527 -4.58890 1.000 17.03071 218 TYR A C 1
ATOM 3053 O O . TYR A 1 194 ? 29.64750 -0.58354 -4.39205 1.000 16.68713 218 TYR A O 1
ATOM 3071 N N . ASP A 1 195 ? 28.60451 1.28931 -3.65035 1.000 15.71408 219 ASP A N 1
ATOM 3072 C CA . ASP A 1 195 ? 29.14952 1.09981 -2.31166 1.000 17.10671 219 ASP A CA 1
ATOM 3073 C C . ASP A 1 195 ? 28.64317 -0.20943 -1.74448 1.000 19.05617 219 ASP A C 1
ATOM 3074 O O . ASP A 1 195 ? 29.37552 -0.90092 -1.03683 1.000 19.95461 219 ASP A O 1
ATOM 3083 N N . HIS A 1 196 ? 27.40278 -0.58721 -2.03027 1.000 16.37372 220 HIS A N 1
ATOM 3084 C CA . HIS A 1 196 ? 26.91589 -1.86624 -1.53100 1.000 15.74145 220 HIS A CA 1
ATOM 3085 C C . HIS A 1 196 ? 27.47325 -3.01941 -2.34954 1.000 18.96709 220 HIS A C 1
ATOM 3086 O O . HIS A 1 196 ? 28.06233 -3.96904 -1.80952 1.000 17.51143 220 HIS A O 1
ATOM 3100 N N . CYS A 1 197 ? 27.27643 -2.97794 -3.67238 1.000 16.95684 221 CYS A N 1
ATOM 3101 C CA . CYS A 1 197 ? 27.56929 -4.12202 -4.48778 1.000 16.53225 221 CYS A CA 1
ATOM 3102 C C . CYS A 1 197 ? 29.04607 -4.39988 -4.59376 1.000 14.97865 221 CYS A C 1
ATOM 3103 O O . CYS A 1 197 ? 29.45388 -5.54822 -4.61349 1.000 15.62264 221 CYS A O 1
ATOM 3111 N N . VAL A 1 198 ? 29.84557 -3.35668 -4.78140 1.000 15.02993 222 VAL A N 1
ATOM 3112 C CA . VAL A 1 198 ? 31.26853 -3.51161 -5.02043 1.000 15.93086 222 VAL A CA 1
ATOM 3113 C C . VAL A 1 198 ? 32.05074 -3.40186 -3.70386 1.000 19.24922 222 VAL A C 1
ATOM 3114 O O . VAL A 1 198 ? 32.77558 -4.33018 -3.33176 1.000 18.71170 222 VAL A O 1
ATOM 3127 N N . LYS A 1 199 ? 31.90264 -2.29044 -2.98806 1.000 17.46902 223 LYS A N 1
ATOM 3128 C CA . LYS A 1 199 ? 32.74723 -2.08023 -1.79681 1.000 17.83021 223 LYS A CA 1
ATOM 3129 C C . LYS A 1 199 ? 32.44875 -3.09056 -0.70930 1.000 18.92804 223 LYS A C 1
ATOM 3130 O O . LYS A 1 199 ? 33.37499 -3.58765 -0.04859 1.000 21.82209 223 LYS A O 1
ATOM 3149 N N . LYS A 1 200 ? 31.18097 -3.32892 -0.42576 1.000 17.08958 224 LYS A N 1
ATOM 3150 C CA . LYS A 1 200 ? 30.78177 -4.25234 0.63803 1.000 17.91313 224 LYS A CA 1
ATOM 3151 C C . LYS A 1 200 ? 30.67094 -5.69079 0.16751 1.000 18.19237 224 LYS A C 1
ATOM 3152 O O . LYS A 1 200 ? 31.25718 -6.59777 0.74997 1.000 21.30525 224 LYS A O 1
ATOM 3171 N N . ARG A 1 201 ? 29.95275 -5.95207 -0.92887 1.000 15.11271 225 ARG A N 1
ATOM 3172 C CA . ARG A 1 201 ? 29.78312 -7.33728 -1.29827 1.000 15.08542 225 ARG A CA 1
ATOM 3173 C C . ARG A 1 201 ? 30.92404 -7.91898 -2.13290 1.000 14.19667 225 ARG A C 1
ATOM 3174 O O . ARG A 1 201 ? 31.03758 -9.13586 -2.25293 1.000 15.54255 225 ARG A O 1
ATOM 3195 N N . GLY A 1 202 ? 31.76648 -7.07923 -2.77026 1.000 14.16024 226 GLY A N 1
ATOM 3196 C CA . GLY A 1 202 ? 32.83357 -7.58847 -3.59548 1.000 14.09834 226 GLY A CA 1
ATOM 3197 C C . GLY A 1 202 ? 32.45182 -7.99702 -5.01780 1.000 13.24705 226 GLY A C 1
ATOM 3198 O O . GLY A 1 202 ? 33.21380 -8.69607 -5.67184 1.000 18.24772 226 GLY A O 1
ATOM 3202 N N . PHE A 1 203 ? 31.28243 -7.60743 -5.47719 1.000 15.73911 227 PHE A N 1
ATOM 3203 C CA . PHE A 1 203 ? 30.78677 -8.00629 -6.77446 1.000 14.14595 227 PHE A CA 1
ATOM 3204 C C . PHE A 1 203 ? 31.37815 -7.12186 -7.86196 1.000 16.48403 227 PHE A C 1
ATOM 3205 O O . PHE A 1 203 ? 31.93496 -6.06387 -7.60695 1.000 16.88035 227 PHE A O 1
ATOM 3222 N N . THR A 1 204 ? 31.22478 -7.58140 -9.09959 1.000 15.65933 228 THR A N 1
ATOM 3223 C CA . THR A 1 204 ? 31.40501 -6.71824 -10.26002 1.000 15.69455 228 THR A CA 1
ATOM 3224 C C . THR A 1 204 ? 30.04245 -6.15675 -10.64525 1.000 14.60248 228 THR A C 1
ATOM 3225 O O . THR A 1 204 ? 29.05973 -6.90758 -10.71391 1.000 15.75485 228 THR A O 1
ATOM 3236 N N A MET A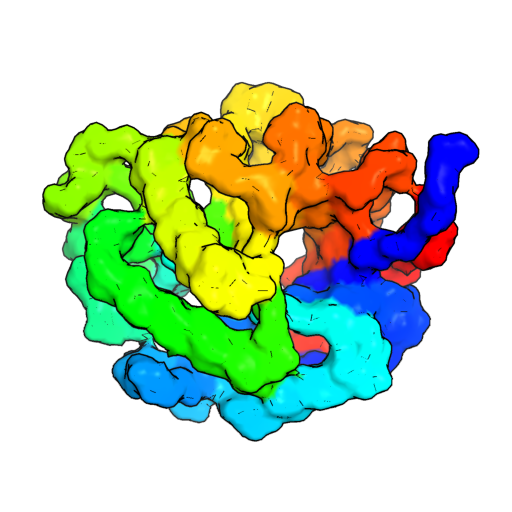 1 205 ? 29.95049 -4.82904 -10.84766 0.672 13.98697 229 MET A N 1
ATOM 3237 N N B MET A 1 205 ? 30.01928 -4.87047 -10.94000 0.328 13.82363 229 MET A N 1
ATOM 3238 C CA A MET A 1 205 ? 28.67577 -4.14524 -11.11275 0.672 13.28959 229 MET A CA 1
ATOM 3239 C CA B MET A 1 205 ? 28.80381 -4.12644 -11.19731 0.328 13.84448 229 MET A CA 1
ATOM 3240 C C A MET A 1 205 ? 28.63270 -3.63066 -12.55547 0.672 13.29189 229 MET A C 1
ATOM 3241 C C B MET A 1 205 ? 28.73897 -3.80324 -12.68162 0.328 14.03265 229 MET A C 1
ATOM 3242 O O A MET A 1 205 ? 29.57494 -2.98835 -13.03659 0.672 13.40606 229 MET A O 1
ATOM 3243 O O B MET A 1 205 ? 29.75468 -3.47392 -13.30872 0.328 11.67716 229 MET A O 1
ATOM 3270 N N . TYR A 1 206 ? 27.54169 -3.95171 -13.24203 1.000 13.41194 230 TYR A N 1
ATOM 3271 C CA . TYR A 1 206 ? 27.26375 -3.53622 -14.61185 1.000 13.54893 230 TYR A CA 1
ATOM 3272 C C . TYR A 1 206 ? 26.04396 -2.59674 -14.60757 1.000 12.80118 230 TYR A C 1
ATOM 3273 O O . TYR A 1 206 ? 25.19514 -2.67928 -13.75123 1.000 13.23331 230 TYR A O 1
ATOM 3292 N N A MET A 1 207 ? 25.98126 -1.67179 -15.57547 0.859 12.95270 231 MET A N 1
ATOM 3293 N N B MET A 1 207 ? 25.97631 -1.70717 -15.60221 0.141 12.94994 231 MET A N 1
ATOM 3294 C CA A MET A 1 207 ? 24.80907 -0.83649 -15.78974 0.859 12.93739 231 MET A CA 1
ATOM 3295 C CA B MET A 1 207 ? 24.78784 -0.88220 -15.80639 0.141 13.13750 231 MET A CA 1
ATOM 3296 C C A MET A 1 207 ? 24.71342 -0.50926 -17.28750 0.859 14.32371 231 MET A C 1
ATOM 3297 C C B MET A 1 207 ? 24.72289 -0.45691 -17.26971 0.141 14.32362 231 MET A C 1
ATOM 3298 O O A MET A 1 207 ? 25.67234 -0.68663 -18.02563 0.859 13.62061 231 MET A O 1
ATOM 3299 O O B MET A 1 207 ? 25.72734 -0.48234 -17.98239 0.141 13.80191 231 MET A O 1
ATOM 3326 N N . TRP A 1 208 ? 23.52729 -0.06196 -17.70491 1.000 14.03844 232 TRP A N 1
ATOM 3327 C CA . TRP A 1 208 ? 23.35611 0.48235 -19.06402 1.000 13.67171 232 TRP A CA 1
ATOM 3328 C C . TRP A 1 208 ? 23.90763 1.89006 -19.08733 1.000 13.92768 232 TRP A C 1
ATOM 3329 O O . TRP A 1 208 ? 23.82727 2.62611 -18.10160 1.000 15.79390 232 TRP A O 1
ATOM 3351 N N . GLY A 1 209 ? 24.42975 2.26790 -20.24378 1.000 15.31888 233 GLY A N 1
ATOM 3352 C CA . GLY A 1 209 ? 25.02811 3.59600 -20.40143 1.000 18.24675 233 GLY A CA 1
ATOM 3353 C C . GLY A 1 209 ? 24.08656 4.72700 -20.76335 1.000 16.90126 233 GLY A C 1
ATOM 3354 O O . GLY A 1 209 ? 24.56102 5.88020 -20.79095 1.000 19.23606 233 GLY A O 1
ATOM 3358 N N . ASP A 1 210 ? 22.80538 4.47003 -20.99748 1.000 17.14933 234 ASP A N 1
ATOM 3359 C CA . ASP A 1 210 ? 21.88175 5.44806 -21.56703 1.000 19.32687 234 ASP A CA 1
ATOM 3360 C C . ASP A 1 210 ? 21.95080 6.80267 -20.88425 1.000 20.81140 234 ASP A C 1
ATOM 3361 O O . ASP A 1 210 ? 22.05138 7.83395 -21.55757 1.000 22.31309 234 ASP A O 1
ATOM 3370 N N . ARG A 1 211 ? 21.83274 6.82496 -19.54961 1.000 19.56590 235 ARG A N 1
ATOM 3371 C CA . ARG A 1 211 ? 21.78350 8.08709 -18.79830 1.000 18.37664 235 ARG A CA 1
ATOM 3372 C C . ARG A 1 211 ? 23.12483 8.77312 -18.71778 1.000 18.75725 235 ARG A C 1
ATOM 3373 O O . ARG A 1 211 ? 23.19703 9.88637 -18.15621 1.000 24.68181 235 ARG A O 1
ATOM 3394 N N . LEU A 1 212 ? 24.19850 8.16855 -19.16437 1.000 18.55446 236 LEU A N 1
ATOM 3395 C CA . LEU A 1 212 ? 25.52892 8.75986 -19.10386 1.000 18.22735 236 LEU A CA 1
ATOM 3396 C C . LEU A 1 212 ? 25.90994 9.46010 -20.41326 1.000 18.41874 236 LEU A C 1
ATOM 3397 O O . LEU A 1 212 ? 27.04647 9.93240 -20.53947 1.000 20.10591 236 LEU A O 1
ATOM 3413 N N . ILE A 1 213 ? 25.02036 9.41414 -21.41215 1.000 18.59896 237 ILE A N 1
ATOM 3414 C CA . ILE A 1 213 ? 25.26905 9.95680 -22.75660 1.000 20.03412 237 ILE A CA 1
ATOM 3415 C C . ILE A 1 213 ? 24.47260 11.25547 -22.91635 1.000 16.11277 237 ILE A C 1
ATOM 3416 O O . ILE A 1 213 ? 23.31258 11.35167 -22.51861 1.000 19.00239 237 ILE A O 1
ATOM 3432 N N . ASP A 1 214 ? 25.14694 12.27036 -23.48083 1.000 22.44053 238 ASP A N 1
ATOM 3433 C CA . ASP A 1 214 ? 24.49956 13.51212 -23.93190 1.000 23.03097 238 ASP A CA 1
ATOM 3434 C C . ASP A 1 214 ? 23.75589 13.20987 -25.22375 1.000 20.46985 238 ASP A C 1
ATOM 3435 O O . ASP A 1 214 ? 24.38017 13.04163 -26.27303 1.000 22.32382 238 ASP A O 1
ATOM 3444 N N . SER A 1 215 ? 22.44543 13.12912 -25.14044 1.000 21.00204 239 SER A N 1
ATOM 3445 C CA . SER A 1 215 ? 21.66233 12.72471 -26.30469 1.000 26.02292 239 SER A CA 1
ATOM 3446 C C . SER A 1 215 ? 21.77796 13.73905 -27.42849 1.000 29.85625 239 SER A C 1
ATOM 3447 O O . SER A 1 215 ? 21.40914 13.41667 -28.56518 1.000 25.27752 239 SER A O 1
ATOM 3455 N N . GLU A 1 216 ? 22.27147 14.94098 -27.12747 1.000 24.56633 240 GLU A N 1
ATOM 3456 C CA . GLU A 1 216 ? 22.37415 16.03485 -28.09871 1.000 26.93135 240 GLU A CA 1
ATOM 3457 C C . GLU A 1 216 ? 23.76290 16.12319 -28.69083 1.000 29.61495 240 GLU A C 1
ATOM 3458 O O . GLU A 1 216 ? 24.03727 17.03005 -29.48638 1.000 30.42877 240 GLU A O 1
ATOM 3470 N N . ASP A 1 217 ? 24.66922 15.25164 -28.29377 1.000 24.03509 241 ASP A N 1
ATOM 3471 C CA . ASP A 1 217 ? 25.97615 15.19468 -28.87967 1.000 22.40123 241 ASP A CA 1
ATOM 3472 C C . ASP A 1 217 ? 25.85921 14.43344 -30.19022 1.000 26.79998 241 ASP A C 1
ATOM 3473 O O . ASP A 1 217 ? 25.37049 13.30296 -30.21409 1.000 26.48591 241 ASP A O 1
ATOM 3482 N N . GLU A 1 218 ? 26.33376 15.04000 -31.27611 1.000 29.75422 242 GLU A N 1
ATOM 3483 C CA . GLU A 1 218 ? 26.05769 14.46092 -32.58227 1.000 27.12756 242 GLU A CA 1
ATOM 3484 C C . GLU A 1 218 ? 26.84189 13.17256 -32.81509 1.000 27.62925 242 GLU A C 1
ATOM 3485 O O . GLU A 1 218 ? 26.42273 12.31629 -33.61038 1.000 29.07853 242 GLU A O 1
ATOM 3497 N N . ASP A 1 219 ? 27.99637 13.02720 -32.17053 1.000 24.66292 243 ASP A N 1
ATOM 3498 C CA . ASP A 1 219 ? 28.79235 11.82665 -32.30030 1.000 26.81342 243 ASP A CA 1
ATOM 3499 C C . ASP A 1 219 ? 28.28675 10.67924 -31.42648 1.000 27.22887 243 ASP A C 1
ATOM 3500 O O . ASP A 1 219 ? 28.11636 9.54594 -31.90969 1.000 27.45312 243 ASP A O 1
ATOM 3509 N N . SER A 1 220 ? 28.10766 10.92498 -30.12602 1.000 26.39048 244 SER A N 1
ATOM 3510 C CA . SER A 1 220 ? 27.76684 9.84312 -29.20488 1.000 23.80426 244 SER A CA 1
ATOM 3511 C C . SER A 1 220 ? 26.27375 9.73639 -28.93267 1.000 24.44272 244 SER A C 1
ATOM 3512 O O . SER A 1 220 ? 25.81817 8.67975 -28.45580 1.000 21.76568 244 SER A O 1
ATOM 3520 N N . GLY A 1 221 ? 25.50925 10.79368 -29.20483 1.000 23.20660 245 GLY A N 1
ATOM 3521 C CA . GLY A 1 221 ? 24.09838 10.86451 -28.91860 1.000 21.20846 245 GLY A CA 1
ATOM 3522 C C . GLY A 1 221 ? 23.25281 10.58828 -30.14519 1.000 20.29521 245 GLY A C 1
ATOM 3523 O O . GLY A 1 221 ? 23.67882 9.89607 -31.07891 1.000 22.55601 245 GLY A O 1
ATOM 3527 N N . TYR A 1 222 ? 22.03429 11.13218 -30.13254 1.000 22.31116 246 TYR A N 1
ATOM 3528 C CA . TYR A 1 222 ? 21.06663 10.90344 -31.21862 1.000 27.97359 246 TYR A CA 1
ATOM 3529 C C . TYR A 1 222 ? 20.80205 9.41528 -31.44290 1.000 28.13287 246 TYR A C 1
ATOM 3530 O O . TYR A 1 222 ? 20.57325 8.98109 -32.57276 1.000 31.67486 246 TYR A O 1
ATOM 3548 N N . LYS A 1 223 ? 20.73992 8.63743 -30.35815 1.000 29.05123 247 LYS A N 1
ATOM 3549 C CA . LYS A 1 223 ? 20.57332 7.19416 -30.47554 1.000 35.52556 247 LYS A CA 1
ATOM 3550 C C . LYS A 1 223 ? 19.12600 6.79504 -30.69598 1.000 50.28521 247 LYS A C 1
ATOM 3551 O O . LYS A 1 223 ? 18.82779 5.99606 -31.58911 1.000 49.98423 247 LYS A O 1
ATOM 3570 N N . GLY A 1 224 ? 18.22614 7.29263 -29.85559 1.000 47.15285 248 GLY A N 1
ATOM 3571 C CA . GLY A 1 224 ? 16.85804 6.83382 -29.89741 1.000 51.98221 248 GLY A CA 1
ATOM 3572 C C . GLY A 1 224 ? 16.14369 7.33157 -31.13275 1.000 64.07861 248 GLY A C 1
ATOM 3573 O O . GLY A 1 224 ? 16.59662 8.24405 -31.82374 1.000 62.93460 248 GLY A O 1
ATOM 3577 N N . GLU A 1 225 ? 15.01120 6.70666 -31.42469 1.000 67.52292 249 GLU A N 1
ATOM 3578 C CA . GLU A 1 225 ? 14.21864 7.12042 -32.57535 1.000 92.84516 249 GLU A CA 1
ATOM 3579 C C . GLU A 1 225 ? 13.40614 8.37989 -32.28363 1.000 97.93039 249 GLU A C 1
ATOM 3580 O O . GLU A 1 225 ? 12.77189 8.91578 -33.19934 1.000 93.66549 249 GLU A O 1
ATOM 3592 N N . TYR A 1 226 ? 13.44372 8.88091 -31.04507 1.000 102.54734 250 TYR A N 1
ATOM 3593 C CA . TYR A 1 226 ? 12.72143 10.08140 -30.64067 1.000 108.74347 250 TYR A CA 1
ATOM 3594 C C . TYR A 1 226 ? 13.65538 11.00201 -29.86587 1.000 102.70348 250 TYR A C 1
ATOM 3595 O O . TYR A 1 226 ? 14.35739 10.55254 -28.95346 1.000 90.45352 250 TYR A O 1
ATOM 3613 N N . GLU A 1 227 ? 13.64771 12.30119 -30.22032 1.000 97.58318 251 GLU A N 1
ATOM 3614 C CA . GLU A 1 227 ? 14.35413 13.34638 -29.46859 1.000 92.09278 251 GLU A CA 1
ATOM 3615 C C . GLU A 1 227 ? 13.64903 13.71352 -28.13725 1.000 101.77361 251 GLU A C 1
ATOM 3616 O O . GLU A 1 227 ? 14.01692 14.70912 -27.48685 1.000 91.50324 251 GLU A O 1
ATOM 3622 N N . SER A 1 228 ? 12.65519 12.90925 -27.76339 1.000 106.12818 252 SER A N 1
ATOM 3623 C CA . SER A 1 228 ? 11.90389 13.10445 -26.53292 1.000 99.95927 252 SER A CA 1
ATOM 3624 C C . SER A 1 228 ? 12.81204 12.99304 -25.30591 1.000 100.71998 252 SER A C 1
ATOM 3625 O O . SER A 1 228 ? 13.95287 12.52780 -25.38121 1.000 97.81650 252 SER A O 1
ATOM 3631 N N . SER A 1 229 ? 12.28609 13.46368 -24.16584 1.000 106.55100 253 SER A N 1
ATOM 3632 C CA . SER A 1 229 ? 12.83667 13.24927 -22.82603 1.000 105.72062 253 SER A CA 1
ATOM 3633 C C . SER A 1 229 ? 13.70712 14.40356 -22.33940 1.000 98.47062 253 SER A C 1
ATOM 3634 O O . SER A 1 229 ? 13.77902 15.45721 -22.98257 1.000 97.72926 253 SER A O 1
ATOM 3642 N N . CYS A 1 230 ? 14.35479 14.20896 -21.19068 1.000 98.21728 254 CYS A N 1
ATOM 3643 C CA . CYS A 1 230 ? 15.35352 15.12647 -20.66786 1.000 86.28082 254 CYS A CA 1
ATOM 3644 C C . CYS A 1 230 ? 16.74033 14.52640 -20.85734 1.000 74.75029 254 CYS A C 1
ATOM 3645 O O . CYS A 1 230 ? 16.90854 13.31142 -21.00834 1.000 70.43076 254 CYS A O 1
ATOM 3653 N N . ASN A 1 231 ? 17.73524 15.40131 -20.83248 1.000 57.63755 255 ASN A N 1
ATOM 3654 C CA . ASN A 1 231 ? 19.12269 15.04436 -21.07894 1.000 50.03318 255 ASN A CA 1
ATOM 3655 C C . ASN A 1 231 ? 20.00469 15.64509 -19.98697 1.000 37.39980 255 ASN A C 1
ATOM 3656 O O . ASN A 1 231 ? 21.08589 16.17340 -20.24537 1.000 39.89098 255 ASN A O 1
ATOM 3667 N N . GLY A 1 232 ? 19.55433 15.58765 -18.74250 1.000 33.03177 256 GLY A N 1
ATOM 3668 C CA . GLY A 1 232 ? 20.28398 16.23907 -17.67789 1.000 31.34789 256 GLY A CA 1
ATOM 3669 C C . GLY A 1 232 ? 21.13041 15.35267 -16.79923 1.000 33.35598 256 GLY A C 1
ATOM 3670 O O . GLY A 1 232 ? 21.84791 15.85497 -15.93096 1.000 28.19243 256 GLY A O 1
ATOM 3674 N N . THR A 1 233 ? 21.13840 14.05013 -17.02490 1.000 25.80399 257 THR A N 1
ATOM 3675 C CA . THR A 1 233 ? 21.93190 13.21339 -16.13171 1.000 21.87320 257 THR A CA 1
ATOM 3676 C C . THR A 1 233 ? 23.34706 12.97399 -16.60761 1.000 22.25701 257 THR A C 1
ATOM 3677 O O . THR A 1 233 ? 24.17433 12.50385 -15.83916 1.000 21.87069 257 THR A O 1
ATOM 3688 N N . TYR A 1 234 ? 23.65095 13.22280 -17.88608 1.000 19.79557 258 TYR A N 1
ATOM 3689 C CA . TYR A 1 234 ? 24.90173 12.75333 -18.45628 1.000 19.35790 258 TYR A CA 1
ATOM 3690 C C . TYR A 1 234 ? 26.16826 13.20495 -17.74954 1.000 20.66782 258 TYR A C 1
ATOM 3691 O O . TYR A 1 234 ? 27.16003 12.45562 -17.76509 1.000 21.56576 258 TYR A O 1
ATOM 3709 N N . PRO A 1 235 ? 26.24416 14.39318 -17.14209 1.000 23.69571 259 PRO A N 1
ATOM 3710 C CA . PRO A 1 235 ? 27.48259 14.73433 -16.42456 1.000 24.24610 259 PRO A CA 1
ATOM 3711 C C . PRO A 1 235 ? 27.83314 13.75389 -15.28681 1.000 21.96841 259 PRO A C 1
ATOM 3712 O O . PRO A 1 235 ? 28.98509 13.75403 -14.81773 1.000 24.96191 259 PRO A O 1
ATOM 3723 N N . ALA A 1 236 ? 26.88578 12.90278 -14.86663 1.000 23.57942 260 ALA A N 1
ATOM 3724 C CA . ALA A 1 236 ? 27.20578 11.83743 -13.90334 1.000 22.47792 260 ALA A CA 1
ATOM 3725 C C . ALA A 1 236 ? 28.31992 10.92490 -14.40173 1.000 23.10874 260 ALA A C 1
ATOM 3726 O O . ALA A 1 236 ? 28.95835 10.21873 -13.60640 1.000 23.16436 260 ALA A O 1
ATOM 3733 N N . VAL A 1 237 ? 28.59934 10.90948 -15.70702 1.000 20.42552 261 VAL A N 1
ATOM 3734 C CA . VAL A 1 237 ? 29.61700 10.04524 -16.25224 1.000 19.31546 261 VAL A CA 1
ATOM 3735 C C . VAL A 1 237 ? 30.97393 10.31407 -15.60299 1.000 21.76345 261 VAL A C 1
ATOM 3736 O O . VAL A 1 237 ? 31.87333 9.46298 -15.63199 1.000 23.94711 261 VAL A O 1
ATOM 3749 N N . ASP A 1 238 ? 31.18574 11.56653 -15.15511 1.000 22.38529 262 ASP A N 1
ATOM 3750 C CA . ASP A 1 238 ? 32.43781 11.94498 -14.52489 1.000 26.21785 262 ASP A CA 1
ATOM 3751 C C . ASP A 1 238 ? 32.40024 11.80645 -13.00832 1.000 27.27477 262 ASP A C 1
ATOM 3752 O O . ASP A 1 238 ? 33.37674 12.15937 -12.34681 1.000 29.37109 262 ASP A O 1
ATOM 3761 N N . LEU A 1 239 ? 31.29260 11.32960 -12.44202 1.000 23.21638 263 LEU A N 1
ATOM 3762 C CA . LEU A 1 239 ? 31.08839 11.32902 -11.00289 1.000 21.69801 263 LEU A CA 1
ATOM 3763 C C . LEU A 1 239 ? 30.97310 9.92613 -10.43640 1.000 21.94614 263 LEU A C 1
ATOM 3764 O O . LEU A 1 239 ? 30.64612 9.80383 -9.23987 1.000 23.29229 263 LEU A O 1
ATOM 3780 N N . ILE A 1 240 ? 31.25574 8.88967 -11.22423 1.000 20.86155 264 ILE A N 1
ATOM 3781 C CA . ILE A 1 240 ? 31.04234 7.50497 -10.79096 1.000 20.31400 264 ILE A CA 1
ATOM 3782 C C . ILE A 1 240 ? 32.31205 6.70055 -10.99598 1.000 20.29893 264 ILE A C 1
ATOM 3783 O O . ILE A 1 240 ? 33.17552 7.02510 -11.82574 1.000 21.66336 264 ILE A O 1
ATOM 3799 N N . PRO A 1 241 ? 32.45620 5.59906 -10.26082 1.000 18.53571 265 PRO A N 1
ATOM 3800 C CA . PRO A 1 241 ? 33.66195 4.79290 -10.39285 1.000 18.44030 265 PRO A CA 1
ATOM 3801 C C . PRO A 1 241 ? 33.82318 4.15580 -11.77295 1.000 19.70308 265 PRO A C 1
ATOM 3802 O O . PRO A 1 241 ? 32.86568 3.62537 -12.35862 1.000 19.84811 265 PRO A O 1
ATOM 3813 N N . LYS A 1 242 ? 35.05626 4.15905 -12.26828 1.000 19.24611 266 LYS A N 1
ATOM 3814 C CA . LYS A 1 242 ? 35.35263 3.68897 -13.62285 1.000 20.09528 266 LYS A CA 1
ATOM 3815 C C . LYS A 1 242 ? 35.50641 2.17909 -13.74952 1.000 20.87126 266 LYS A C 1
ATOM 3816 O O . LYS A 1 242 ? 35.67354 1.68026 -14.88709 1.000 19.27911 266 LYS A O 1
ATOM 3835 N N . ASP A 1 243 ? 35.37067 1.42441 -12.63277 1.000 19.12089 267 ASP A N 1
ATOM 3836 C CA . ASP A 1 243 ? 35.35396 -0.01932 -12.70267 1.000 19.08404 267 ASP A CA 1
ATOM 3837 C C . ASP A 1 243 ? 33.93891 -0.60206 -12.85161 1.000 15.26011 267 ASP A C 1
ATOM 3838 O O . ASP A 1 243 ? 33.82428 -1.82730 -12.99888 1.000 16.50760 267 ASP A O 1
ATOM 3847 N N . ILE A 1 244 ? 32.93199 0.25259 -12.88824 1.000 16.30892 268 ILE A N 1
ATOM 3848 C CA . ILE A 1 244 ? 31.58827 -0.16418 -13.31605 1.000 15.31374 268 ILE A CA 1
ATOM 3849 C C . ILE A 1 244 ? 31.65603 -0.50282 -14.80019 1.000 16.09038 268 ILE A C 1
ATOM 3850 O O . ILE A 1 244 ? 32.27137 0.24356 -15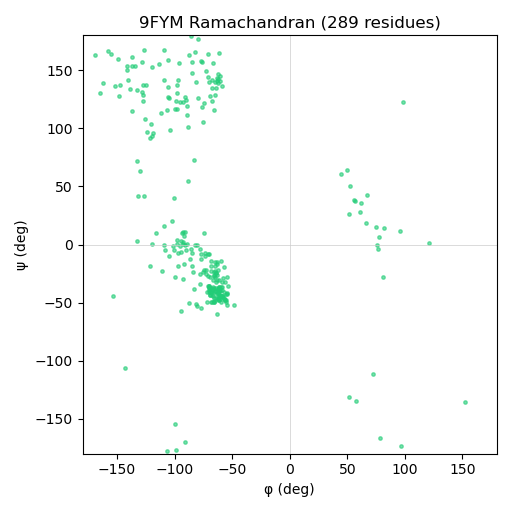.58423 1.000 16.65138 268 ILE A O 1
ATOM 3866 N N . ILE A 1 245 ? 31.06952 -1.61904 -15.19816 1.000 13.85499 269 ILE A N 1
ATOM 3867 C CA . ILE A 1 245 ? 31.06503 -2.02307 -16.60988 1.000 15.01775 269 ILE A CA 1
ATOM 3868 C C . ILE A 1 245 ? 29.81971 -1.47164 -17.29685 1.000 15.17903 269 ILE A C 1
ATOM 3869 O O . ILE A 1 245 ? 28.70387 -1.60552 -16.78995 1.000 15.13517 269 ILE A O 1
ATOM 3885 N N . ILE A 1 246 ? 30.03880 -0.76393 -18.40364 1.000 14.05007 270 ILE A N 1
ATOM 3886 C CA . ILE A 1 246 ? 28.98460 -0.06690 -19.12466 1.000 14.31674 270 ILE A CA 1
ATOM 3887 C C . ILE A 1 246 ? 28.55638 -0.92249 -20.31325 1.000 13.83468 270 ILE A C 1
ATOM 3888 O O . ILE A 1 246 ? 29.34130 -1.19668 -21.23700 1.000 15.71410 270 ILE A O 1
ATOM 3904 N N . CYS A 1 247 ? 27.28949 -1.35045 -20.28135 1.000 13.98295 271 CYS A N 1
ATOM 3905 C CA . CYS A 1 247 ? 26.66806 -2.02565 -21.42354 1.000 14.75075 271 CYS A CA 1
ATOM 3906 C C . CYS A 1 247 ? 26.02331 -0.94139 -22.27741 1.000 14.56295 271 CYS A C 1
ATOM 3907 O O . CYS A 1 247 ? 25.26233 -0.11325 -21.77374 1.000 15.76893 271 CYS A O 1
ATOM 3915 N N . ASP A 1 248 ? 26.40190 -0.90736 -23.53139 1.000 15.12635 272 ASP A N 1
ATOM 3916 C CA . ASP A 1 248 ? 26.10177 0.23421 -24.41730 1.000 14.36860 272 ASP A CA 1
ATOM 3917 C C . ASP A 1 248 ? 25.26987 -0.25306 -25.61062 1.000 13.42311 272 ASP A C 1
ATOM 3918 O O . ASP A 1 248 ? 25.80795 -0.91669 -26.48870 1.000 15.19853 272 ASP A O 1
ATOM 3927 N N . TRP A 1 249 ? 23.97967 0.02935 -25.55840 1.000 15.34775 273 TRP A N 1
ATOM 3928 C CA . TRP A 1 249 ? 23.01323 -0.51284 -26.52015 1.000 17.03810 273 TRP A CA 1
ATOM 3929 C C . TRP A 1 249 ? 22.99086 0.33431 -27.77397 1.000 17.31557 273 TRP A C 1
ATOM 3930 O O . TRP A 1 249 ? 23.08075 1.55418 -27.72834 1.000 19.25210 273 TRP A O 1
ATOM 3951 N N A HIS A 1 250 ? 22.81008 -0.35647 -28.87208 0.550 17.27649 274 HIS A N 1
ATOM 3952 N N B HIS A 1 250 ? 22.89030 -0.31568 -28.94667 0.450 17.22017 274 HIS A N 1
ATOM 3953 C CA A HIS A 1 250 ? 22.55908 0.27533 -30.13665 0.550 19.21092 274 HIS A CA 1
ATOM 3954 C CA B HIS A 1 250 ? 22.85861 0.38231 -30.25254 0.450 19.59183 274 HIS A CA 1
ATOM 3955 C C A HIS A 1 250 ? 21.52694 -0.53154 -30.88105 0.550 18.50398 274 HIS A C 1
ATOM 3956 C C B HIS A 1 250 ? 22.02086 -0.41310 -31.24956 0.450 21.21729 274 HIS A C 1
ATOM 3957 O O A HIS A 1 250 ? 21.38668 -1.75394 -30.74349 0.550 15.82033 274 HIS A O 1
ATOM 3958 O O B HIS A 1 250 ? 22.48406 -1.49624 -31.63141 0.450 20.46562 274 HIS A O 1
ATOM 3986 N N . TYR A 1 251 ? 20.87355 0.14677 -31.74770 1.000 20.47859 275 TYR A N 1
ATOM 3987 C CA . TYR A 1 251 ? 19.95535 -0.57613 -32.59713 1.000 21.52832 275 TYR A CA 1
ATOM 3988 C C . TYR A 1 251 ? 20.06666 -0.21228 -34.06411 1.000 21.70445 275 TYR A C 1
ATOM 3989 O O . TYR A 1 251 ? 19.51448 -0.93341 -34.89549 1.000 22.54713 275 TYR A O 1
ATOM 4008 N N A ASP A 1 252 ? 20.80010 0.82988 -34.41941 0.346 22.17095 276 ASP A N 1
ATOM 4009 N N B ASP A 1 252 ? 20.80990 0.83087 -34.40055 0.654 21.89079 276 ASP A N 1
ATOM 4010 C CA A ASP A 1 252 ? 20.86915 1.22860 -35.81724 0.346 22.06169 276 ASP A CA 1
ATOM 4011 C CA B ASP A 1 252 ? 20.91706 1.23641 -35.79566 0.654 21.97742 276 ASP A CA 1
ATOM 4012 C C A ASP A 1 252 ? 22.08444 0.63221 -36.51217 0.346 19.46216 276 ASP A C 1
ATOM 4013 C C B ASP A 1 252 ? 22.07418 0.56070 -36.51553 0.654 19.35609 276 ASP A C 1
ATOM 4014 O O A ASP A 1 252 ? 23.04035 0.18617 -35.87936 0.346 19.04286 276 ASP A O 1
ATOM 4015 O O B ASP A 1 252 ? 22.99038 -0.00242 -35.91957 0.654 18.98702 276 ASP A O 1
ATOM 4032 N N . GLU A 1 253 ? 22.02866 0.63456 -37.84979 1.000 17.45321 277 GLU A N 1
ATOM 4033 C CA . GLU A 1 253 ? 23.13264 0.25951 -38.70687 1.000 16.32628 277 GLU A CA 1
ATOM 4034 C C . GLU A 1 253 ? 23.89915 1.51751 -39.11089 1.000 18.58626 277 GLU A C 1
ATOM 4035 O O . GLU A 1 253 ? 23.38599 2.34498 -39.90103 1.000 18.05372 277 GLU A O 1
ATOM 4048 N N . LEU A 1 254 ? 25.12256 1.64347 -38.61462 1.000 17.32331 278 LEU A N 1
ATOM 4049 C CA . LEU A 1 254 ? 25.96394 2.82911 -38.80352 1.000 17.80504 278 LEU A CA 1
ATOM 4050 C C . LEU A 1 254 ? 27.39024 2.43022 -39.12268 1.000 18.98042 278 LEU A C 1
ATOM 4051 O O . LEU A 1 254 ? 27.82148 1.30838 -38.89032 1.000 19.75764 278 LEU A O 1
ATOM 4067 N N . GLU A 1 255 ? 28.15061 3.37363 -39.68136 1.000 18.17759 279 GLU A N 1
ATOM 4068 C CA . GLU A 1 255 ? 29.56353 3.14428 -39.87618 1.000 19.40180 279 GLU A CA 1
ATOM 4069 C C . GLU A 1 255 ? 30.37163 3.46155 -38.62032 1.000 19.19930 279 GLU A C 1
ATOM 4070 O O . GLU A 1 255 ? 31.48034 2.93647 -38.47670 1.000 27.75172 279 GLU A O 1
ATOM 4082 N N . ARG A 1 256 ? 29.86713 4.30810 -37.72791 1.000 17.88620 280 ARG A N 1
ATOM 4083 C CA . ARG A 1 256 ? 30.54490 4.62409 -36.47752 1.000 20.95456 280 ARG A CA 1
ATOM 4084 C C . ARG A 1 256 ? 29.49104 4.71360 -35.39264 1.000 17.32905 280 ARG A C 1
ATOM 4085 O O . ARG A 1 256 ? 28.40585 5.26427 -35.59339 1.000 19.89854 280 ARG A O 1
ATOM 4106 N N . TYR A 1 257 ? 29.83892 4.21636 -34.19818 1.000 17.50019 281 TYR A N 1
ATOM 4107 C CA . TYR A 1 257 ? 28.98328 4.25040 -33.03224 1.000 17.63328 281 TYR A CA 1
ATOM 4108 C C . TYR A 1 257 ? 29.73718 5.02479 -31.93701 1.000 17.33331 281 TYR A C 1
ATOM 4109 O O . TYR A 1 257 ? 30.53155 4.45564 -31.18314 1.000 18.68765 281 TYR A O 1
ATOM 4127 N N . GLY A 1 258 ? 29.50901 6.32202 -31.88830 1.000 17.91289 282 GLY A N 1
ATOM 4128 C CA . GLY A 1 258 ? 30.36424 7.21245 -31.15352 1.000 19.87533 282 GLY A CA 1
ATOM 4129 C C . GLY A 1 258 ? 30.35185 7.00703 -29.64920 1.000 19.56047 282 GLY A C 1
ATOM 4130 O O . GLY A 1 258 ? 31.31679 7.39911 -28.98866 1.000 18.67277 282 GLY A O 1
ATOM 4134 N N . SER A 1 259 ? 29.29149 6.42408 -29.09020 1.000 16.44278 283 SER A N 1
ATOM 4135 C CA . SER A 1 259 ? 29.28516 6.18367 -27.63807 1.000 17.68507 283 SER A CA 1
ATOM 4136 C C . SER A 1 259 ? 30.35770 5.20534 -27.21297 1.000 18.59478 283 SER A C 1
ATOM 4137 O O . SER A 1 259 ? 30.78414 5.28349 -26.04828 1.000 18.80682 283 SER A O 1
ATOM 4145 N N . ILE A 1 260 ? 30.82708 4.32528 -28.07153 1.000 16.64674 284 ILE A N 1
ATOM 4146 C CA . ILE A 1 260 ? 31.87653 3.36333 -27.74380 1.000 18.27765 284 ILE A CA 1
ATOM 4147 C C . ILE A 1 260 ? 33.17997 4.09019 -27.39963 1.000 18.49813 284 ILE A C 1
ATOM 4148 O O . ILE A 1 260 ? 33.63420 3.98702 -26.25293 1.000 21.09357 284 ILE A O 1
ATOM 4164 N N . PRO A 1 261 ? 33.78963 4.88943 -28.27438 1.000 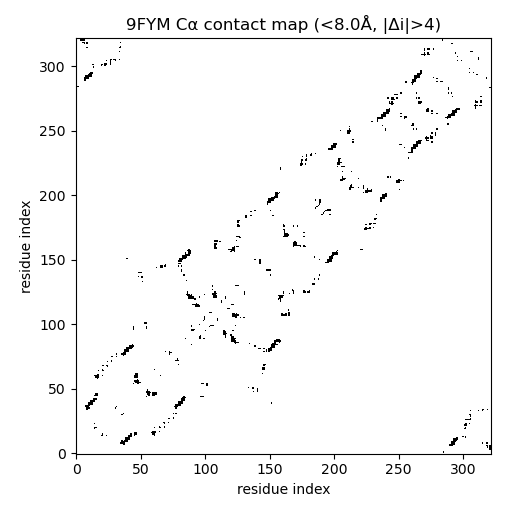18.65929 285 PRO A N 1
ATOM 4165 C CA . PRO A 1 261 ? 34.97950 5.63916 -27.83123 1.000 20.74296 285 PRO A CA 1
ATOM 4166 C C . PRO A 1 261 ? 34.68117 6.64562 -26.75763 1.000 19.01872 285 PRO A C 1
ATOM 4167 O O . PRO A 1 261 ? 35.57194 6.95683 -25.95169 1.000 20.40016 285 PRO A O 1
ATOM 4178 N N . TYR A 1 262 ? 33.47357 7.19119 -26.68621 1.000 19.86711 286 TYR A N 1
ATOM 4179 C CA . TYR A 1 262 ? 33.09852 8.07989 -25.61350 1.000 18.65775 286 TYR A CA 1
ATOM 4180 C C . TYR A 1 262 ? 33.34684 7.40301 -24.26845 1.000 22.13079 286 TYR A C 1
ATOM 4181 O O . TYR A 1 262 ? 34.08252 7.91482 -23.41161 1.000 21.44558 286 TYR A O 1
ATOM 4199 N N . PHE A 1 263 ? 32.81423 6.20333 -24.10278 1.000 18.93858 287 PHE A N 1
ATOM 4200 C CA . PHE A 1 263 ? 32.99973 5.51370 -22.82094 1.000 18.38555 287 PHE A CA 1
ATOM 4201 C C . PHE A 1 263 ? 34.42657 5.03910 -22.65425 1.000 17.13240 287 PHE A C 1
ATOM 4202 O O . PHE A 1 263 ? 34.96406 5.12029 -21.52372 1.000 19.99692 287 PHE A O 1
ATOM 4219 N N . LEU A 1 264 ? 35.05946 4.50921 -23.68308 1.000 18.74764 288 LEU A N 1
ATOM 4220 C CA . LEU A 1 264 ? 36.43189 4.01863 -23.55157 1.000 18.73807 288 LEU A CA 1
ATOM 4221 C C . LEU A 1 264 ? 37.37034 5.15528 -23.14506 1.000 21.85882 288 LEU A C 1
ATOM 4222 O O . LEU A 1 264 ? 38.24644 4.97604 -22.27886 1.000 23.31097 288 LEU A O 1
ATOM 4238 N N . ASN A 1 265 ? 37.16324 6.34913 -23.70897 1.000 21.92810 289 ASN A N 1
ATOM 4239 C CA . ASN A 1 265 ? 38.05759 7.47363 -23.43407 1.000 24.33397 289 ASN A CA 1
ATOM 4240 C C . ASN A 1 265 ? 37.81573 8.06030 -22.04857 1.000 28.53491 289 ASN A C 1
ATOM 4241 O O . ASN A 1 265 ? 38.72511 8.70305 -21.50482 1.000 27.71350 289 ASN A O 1
ATOM 4252 N N . LYS A 1 266 ? 36.61769 7.87340 -21.46396 1.000 23.07862 290 LYS A N 1
ATOM 4253 C CA . LYS A 1 266 ? 36.31129 8.22096 -20.08759 1.000 23.94323 290 LYS A CA 1
ATOM 4254 C C . LYS A 1 266 ? 36.79067 7.17423 -19.08466 1.000 24.10837 290 LYS A C 1
ATOM 4255 O O . LYS A 1 266 ? 36.53710 7.35731 -17.88928 1.000 27.11128 290 LYS A O 1
ATOM 4274 N N . GLY A 1 267 ? 37.39412 6.09959 -19.54601 1.000 20.01217 291 GLY A N 1
ATOM 4275 C CA . GLY A 1 267 ? 38.03968 5.12605 -18.68286 1.000 19.92908 291 GLY A CA 1
ATOM 4276 C C . GLY A 1 267 ? 37.22018 3.91818 -18.29131 1.000 23.35385 291 GLY A C 1
ATOM 4277 O O . GLY A 1 267 ? 37.64012 3.17893 -17.40606 1.000 22.26378 291 GLY A O 1
ATOM 4281 N N . PHE A 1 268 ? 36.07810 3.69026 -18.92329 1.000 19.61969 292 PHE A N 1
ATOM 4282 C CA . PHE A 1 268 ? 35.23025 2.56714 -18.54019 1.000 18.79920 292 PHE A CA 1
ATOM 4283 C C . PHE A 1 268 ? 35.50617 1.37795 -19.44764 1.000 20.01645 292 PHE A C 1
ATOM 4284 O O . PHE A 1 268 ? 35.90240 1.52476 -20.60914 1.000 18.33808 292 PHE A O 1
ATOM 4301 N N . ARG A 1 269 ? 35.21243 0.17780 -18.95072 1.000 17.36340 293 ARG A N 1
ATOM 4302 C CA . ARG A 1 269 ? 35.07722 -0.99095 -19.78470 1.000 16.90927 293 ARG A CA 1
ATOM 4303 C C . ARG A 1 269 ? 33.67112 -0.97331 -20.38237 1.000 16.56237 293 ARG A C 1
ATOM 4304 O O . ARG A 1 269 ? 32.71136 -0.57728 -19.71677 1.000 16.41287 293 ARG A O 1
ATOM 4325 N N . VAL A 1 270 ? 33.57530 -1.34639 -21.66087 1.000 16.57316 294 VAL A N 1
ATOM 4326 C CA . VAL A 1 270 ? 32.33399 -1.23176 -22.42386 1.000 16.12660 294 VAL A CA 1
ATOM 4327 C C . VAL A 1 270 ? 31.98640 -2.57026 -23.07917 1.000 14.61174 294 VAL A C 1
ATOM 4328 O O . VAL A 1 270 ? 32.82846 -3.25884 -23.65210 1.000 16.09797 294 VAL A O 1
ATOM 4341 N N . LEU A 1 271 ? 30.69412 -2.91800 -23.00365 1.000 14.41682 295 LEU A N 1
ATOM 4342 C CA . LEU A 1 271 ? 30.13671 -4.10197 -23.65299 1.000 13.95903 295 LEU A CA 1
ATOM 4343 C C . LEU A 1 271 ? 29.05517 -3.65054 -24.63664 1.000 14.90992 295 LEU A C 1
ATOM 4344 O O . LEU A 1 271 ? 27.89768 -3.42415 -24.25564 1.000 14.15309 295 LEU A O 1
ATOM 4360 N N . PRO A 1 272 ? 29.41795 -3.44596 -25.91073 1.000 14.18557 296 PRO A N 1
ATOM 4361 C CA . PRO A 1 272 ? 28.41494 -3.05687 -26.90382 1.000 13.47268 296 PRO A CA 1
ATOM 4362 C C . PRO A 1 272 ? 27.36030 -4.14904 -27.04863 1.000 13.23367 296 PRO A C 1
ATOM 4363 O O . PRO A 1 272 ? 27.67208 -5.35093 -27.05390 1.000 14.81122 296 PRO A O 1
ATOM 4374 N N . THR A 1 273 ? 26.10260 -3.70224 -27.15828 1.000 14.35466 297 THR A N 1
ATOM 4375 C CA . THR A 1 273 ? 24.92039 -4.57828 -27.14788 1.000 15.13854 297 THR A CA 1
ATOM 4376 C C . THR A 1 273 ? 24.09177 -4.25487 -28.38912 1.000 14.73607 297 THR A C 1
ATOM 4377 O O . THR A 1 273 ? 23.78869 -3.07694 -28.63096 1.000 14.61901 297 THR A O 1
ATOM 4388 N N . SER A 1 274 ? 23.74153 -5.27664 -29.16480 1.000 13.66242 298 SER A N 1
ATOM 4389 C CA . SER A 1 274 ? 22.93717 -5.12876 -30.36293 1.000 14.04935 298 SER A CA 1
ATOM 4390 C C . SER A 1 274 ? 21.52158 -5.63914 -30.14492 1.000 16.10335 298 SER A C 1
ATOM 4391 O O . SER A 1 274 ? 21.14697 -6.13458 -29.07628 1.000 16.86013 298 SER A O 1
ATOM 4399 N N . PHE A 1 275 ? 20.72579 -5.59159 -31.21526 1.000 16.41197 299 PHE A N 1
ATOM 4400 C CA . PHE A 1 275 ? 19.31055 -5.91665 -31.11222 1.000 18.04831 299 PHE A CA 1
ATOM 4401 C C . PHE A 1 275 ? 18.86355 -6.65015 -32.37206 1.000 21.02428 299 PHE A C 1
ATOM 4402 O O . PHE A 1 275 ? 19.27975 -7.79385 -32.61469 1.000 20.09246 299 PHE A O 1
ATOM 4419 N N . LYS A 1 276 ? 18.11213 -5.95704 -33.23240 1.000 21.48694 300 LYS A N 1
ATOM 4420 C CA . LYS A 1 276 ? 17.43796 -6.55595 -34.37712 1.000 25.00443 300 LYS A CA 1
ATOM 4421 C C . LYS A 1 276 ? 18.26611 -6.38002 -35.62761 1.000 25.00309 300 LYS A C 1
ATOM 4422 O O . LYS A 1 276 ? 18.84822 -5.30918 -35.87512 1.000 22.07332 300 LYS A O 1
ATOM 4441 N N . GLY A 1 277 ? 18.25278 -7.42116 -36.46175 1.000 27.42137 301 GLY A N 1
ATOM 4442 C CA . GLY A 1 277 ? 18.72316 -7.26677 -37.80685 1.000 20.25697 301 GLY A CA 1
ATOM 4443 C C . GLY A 1 277 ? 20.12710 -7.71361 -38.03825 1.000 19.28471 301 GLY A C 1
ATOM 4444 O O . GLY A 1 277 ? 21.04388 -7.20452 -37.39393 1.000 19.83938 301 GLY A O 1
ATOM 4448 N N . ILE A 1 278 ? 20.33638 -8.64098 -38.97211 1.000 18.13166 302 ILE A N 1
ATOM 4449 C CA . ILE A 1 278 ? 21.67558 -9.12413 -39.24931 1.000 17.58701 302 ILE A CA 1
ATOM 4450 C C . ILE A 1 278 ? 22.59452 -7.96279 -39.61947 1.000 20.28733 302 ILE A C 1
ATOM 4451 O O . ILE A 1 278 ? 23.73515 -7.88239 -39.16952 1.000 17.48252 302 ILE A O 1
ATOM 4467 N N . LYS A 1 279 ? 22.15096 -7.07788 -40.53003 1.000 19.27569 303 LYS A N 1
ATOM 4468 C CA . LYS A 1 279 ? 23.05869 -6.03626 -40.98398 1.000 20.19335 303 LYS A CA 1
ATOM 4469 C C . LYS A 1 279 ? 23.43110 -5.06143 -39.85182 1.000 15.38487 303 LYS A C 1
ATOM 4470 O O . LYS A 1 279 ? 24.58971 -4.67724 -39.74998 1.000 18.33476 303 LYS A O 1
ATOM 4489 N N . ALA A 1 280 ? 22.47288 -4.69993 -39.00790 1.000 17.32633 304 ALA A N 1
ATOM 4490 C CA . ALA A 1 280 ? 22.74137 -3.79401 -37.88776 1.000 15.45719 304 ALA A CA 1
ATOM 4491 C C . ALA A 1 280 ? 23.65430 -4.44259 -36.85915 1.000 17.48498 304 ALA A C 1
ATOM 4492 O O . ALA A 1 280 ? 24.55767 -3.79635 -36.33926 1.000 17.37091 304 ALA A O 1
ATOM 4499 N N . VAL A 1 281 ? 23.38860 -5.70758 -36.52710 1.000 16.38879 305 VAL A N 1
ATOM 4500 C CA . VAL A 1 281 ? 24.23014 -6.43570 -35.58227 1.000 16.10075 305 VAL A CA 1
ATOM 4501 C C . VAL A 1 281 ? 25.64733 -6.55909 -36.12463 1.000 14.80659 305 VAL A C 1
ATOM 4502 O O . VAL A 1 281 ? 26.63643 -6.30140 -35.42775 1.000 16.52888 305 VAL A O 1
ATOM 4515 N N . ASN A 1 282 ? 25.77660 -6.92929 -37.39964 1.000 16.25975 306 ASN A N 1
ATOM 4516 C CA . ASN A 1 282 ? 27.08413 -7.05687 -38.00488 1.000 15.63063 306 ASN A CA 1
ATOM 4517 C C . ASN A 1 282 ? 27.82807 -5.71957 -38.02772 1.000 16.29561 306 ASN A C 1
ATOM 4518 O O . ASN A 1 282 ? 29.03265 -5.66368 -37.76097 1.000 17.51598 306 ASN A O 1
ATOM 4529 N N . ALA A 1 283 ? 27.10730 -4.62019 -38.27910 1.000 17.18777 307 ALA A N 1
ATOM 4530 C CA . ALA A 1 283 ? 27.75581 -3.32664 -38.32183 1.000 16.52280 307 ALA A CA 1
ATOM 4531 C C . ALA A 1 283 ? 28.32762 -2.93008 -36.97960 1.000 15.56426 307 ALA A C 1
ATOM 4532 O O . ALA A 1 283 ? 29.42002 -2.35687 -36.89835 1.000 17.29599 307 ALA A O 1
ATOM 4539 N N . LEU A 1 284 ? 27.58966 -3.21122 -35.91880 1.000 15.69758 308 LEU A N 1
ATOM 4540 C CA . LEU A 1 284 ? 28.09438 -2.87789 -34.58195 1.000 14.62046 308 LEU A CA 1
ATOM 4541 C C . LEU A 1 284 ? 29.29577 -3.75454 -34.21724 1.000 16.66603 308 LEU A C 1
ATOM 4542 O O . LEU A 1 284 ? 30.28196 -3.26177 -33.67174 1.000 16.44883 308 LEU A O 1
ATOM 4558 N N . ILE A 1 285 ? 29.24676 -5.03431 -34.54969 1.000 15.93453 309 ILE A N 1
ATOM 4559 C CA . ILE A 1 285 ? 30.37128 -5.92473 -34.26654 1.000 16.61404 309 ILE A CA 1
ATOM 4560 C C . ILE A 1 285 ? 31.61273 -5.46737 -35.03005 1.000 16.35099 309 ILE A C 1
ATOM 4561 O O . ILE A 1 285 ? 32.70299 -5.31372 -34.45927 1.000 17.43949 309 ILE A O 1
ATOM 4577 N N . ASP A 1 286 ? 31.44019 -5.16904 -36.32959 1.000 18.16911 310 ASP A N 1
ATOM 4578 C CA . ASP A 1 286 ? 32.59056 -4.73386 -37.12285 1.000 19.09469 310 ASP A CA 1
ATOM 4579 C C . ASP A 1 286 ? 33.17903 -3.43637 -36.59460 1.000 16.37886 310 ASP A C 1
ATOM 4580 O O . ASP A 1 286 ? 34.40620 -3.29608 -36.52081 1.000 20.73813 310 ASP A O 1
ATOM 4589 N N . TYR A 1 287 ? 32.34263 -2.47491 -36.20361 1.000 16.40834 311 TYR A N 1
ATOM 4590 C CA . TYR A 1 287 ? 32.87286 -1.25071 -35.64047 1.000 17.86171 311 TYR A CA 1
ATOM 4591 C C . TYR A 1 287 ? 33.61174 -1.53674 -34.33996 1.000 19.64900 311 TYR A C 1
ATOM 4592 O O . TYR A 1 287 ? 34.71489 -1.03182 -34.09724 1.000 19.21148 311 TYR A O 1
ATOM 4610 N N A SER A 1 288 ? 33.01009 -2.34071 -33.46187 0.584 17.25219 312 SER A N 1
ATOM 4611 N N B SER A 1 288 ? 32.98478 -2.33853 -33.46661 0.416 17.30178 312 SER A N 1
ATOM 4612 C CA A SER A 1 288 ? 33.65661 -2.60434 -32.17970 0.584 16.81388 312 SER A CA 1
ATOM 4613 C CA B SER A 1 288 ? 33.59558 -2.69552 -32.19070 0.416 16.96999 312 SER A CA 1
ATOM 4614 C C A SER A 1 288 ? 34.98619 -3.33461 -32.35530 0.584 18.59132 312 SER A C 1
ATOM 4615 C C B SER A 1 288 ? 34.97200 -3.30057 -32.38100 0.416 18.61747 312 SER A C 1
ATOM 4616 O O A SER A 1 288 ? 35.91176 -3.14419 -31.55127 0.584 18.34952 312 SER A O 1
ATOM 4617 O O B SER A 1 288 ? 35.89440 -3.02151 -31.60019 0.416 18.34788 312 SER A O 1
ATOM 4632 N N . LEU A 1 289 ? 35.12934 -4.13744 -33.40927 1.000 18.87122 313 LEU A N 1
ATOM 4633 C CA . LEU A 1 289 ? 36.37825 -4.85457 -33.62158 1.000 19.54989 313 LEU A CA 1
ATOM 4634 C C . LEU A 1 289 ? 37.50483 -3.91520 -34.07678 1.000 22.84551 313 LEU A C 1
ATOM 4635 O O . LEU A 1 289 ? 38.67423 -4.30944 -34.00531 1.000 21.71637 313 LEU A O 1
ATOM 4652 N N . LEU A 1 290 ? 37.18810 -2.68530 -34.49908 1.000 19.05322 314 LEU A N 1
ATOM 4653 C CA . LEU A 1 290 ? 38.26173 -1.70507 -34.71561 1.000 25.52913 314 LEU A CA 1
ATOM 4654 C C . LEU A 1 290 ? 38.98911 -1.41228 -33.41509 1.000 27.08678 314 LEU A C 1
ATOM 4655 O O . LEU A 1 290 ? 40.14209 -0.95671 -33.41949 1.000 26.17716 314 LEU A O 1
ATOM 4671 N N . TYR A 1 291 ? 38.33660 -1.67038 -32.28243 1.000 19.92071 315 TYR A N 1
ATOM 4672 C CA . TYR A 1 291 ? 38.91622 -1.45856 -30.96205 1.000 21.72440 315 TYR A CA 1
ATOM 4673 C C . TYR A 1 291 ? 39.37774 -2.76182 -30.32413 1.000 20.46342 315 TYR A C 1
ATOM 4674 O O . TYR A 1 291 ? 39.53687 -2.82485 -29.08611 1.000 23.93315 315 TYR A O 1
ATOM 4692 N N . LYS A 1 292 ? 39.59146 -3.80652 -31.10799 1.000 21.27207 316 LYS A N 1
ATOM 4693 C CA . LYS A 1 292 ? 39.84467 -5.12578 -30.53520 1.000 24.17670 316 LYS A CA 1
ATOM 4694 C C . LYS A 1 292 ? 41.13704 -5.17100 -29.74892 1.000 28.27506 316 LYS A C 1
ATOM 4695 O O . LYS A 1 292 ? 41.30934 -6.07072 -28.91056 1.000 29.48259 316 LYS A O 1
ATOM 4714 N N . ASP A 1 293 ? 42.03670 -4.22426 -29.96142 1.000 27.23256 317 ASP A N 1
ATOM 4715 C CA . ASP A 1 293 ? 43.28956 -4.29283 -29.22736 1.000 35.15556 317 ASP A CA 1
ATOM 4716 C C . ASP A 1 293 ? 43.19280 -3.54465 -27.91256 1.000 30.32143 317 ASP A C 1
ATOM 4717 O O . ASP A 1 293 ? 44.12929 -3.60413 -27.11516 1.000 31.95507 317 ASP A O 1
ATOM 4726 N N . ASN A 1 294 ? 42.06615 -2.87373 -27.65643 1.000 24.21761 318 ASN A N 1
ATOM 4727 C CA . ASN A 1 294 ? 41.80917 -2.21251 -26.38587 1.000 21.97656 318 ASN A CA 1
ATOM 4728 C C . ASN A 1 294 ? 41.13042 -3.20400 -25.44626 1.000 22.57180 318 ASN A C 1
ATOM 4729 O O . ASN A 1 294 ? 40.00536 -3.63200 -25.72128 1.000 22.83130 318 ASN A O 1
ATOM 4740 N N . PRO A 1 295 ? 41.78834 -3.64305 -24.37700 1.000 22.09641 319 PRO A N 1
ATOM 4741 C CA . PRO A 1 295 ? 41.16302 -4.62628 -23.47965 1.000 22.07320 319 PRO A CA 1
ATOM 4742 C C . PRO A 1 295 ? 39.91207 -4.13152 -22.79922 1.000 21.94655 319 PRO A C 1
ATOM 4743 O O . PRO A 1 295 ? 39.18805 -4.96806 -22.22334 1.000 25.94360 319 PRO A O 1
ATOM 4754 N N . ALA A 1 296 ? 39.65686 -2.82954 -22.76602 1.000 19.87356 320 ALA A N 1
ATOM 4755 C CA . ALA A 1 296 ? 38.42630 -2.30006 -22.19622 1.000 17.40575 320 ALA A CA 1
ATOM 4756 C C . ALA A 1 296 ? 37.22388 -2.46420 -23.11398 1.000 18.00550 320 ALA A C 1
ATOM 4757 O O . ALA A 1 296 ? 36.10256 -2.24995 -22.65210 1.000 18.67608 320 ALA A O 1
ATOM 4764 N N . MET A 1 297 ? 37.44053 -2.80329 -24.37623 1.000 17.08873 321 MET A N 1
ATOM 4765 C CA . MET A 1 297 ? 36.31199 -3.14691 -25.25650 1.000 18.95882 321 MET A CA 1
ATOM 4766 C C . MET A 1 297 ? 36.09439 -4.63462 -25.07356 1.000 15.79921 321 MET A C 1
ATOM 4767 O O . MET A 1 297 ? 36.83350 -5.44795 -25.58425 1.000 17.08426 321 MET A O 1
ATOM 4781 N N . LEU A 1 298 ? 35.06965 -4.99931 -24.26486 1.000 15.74275 322 LEU A N 1
ATOM 4782 C CA . LEU A 1 298 ? 35.04180 -6.36034 -23.71145 1.000 16.09174 322 LEU A CA 1
ATOM 4783 C C . LEU A 1 298 ? 34.57686 -7.43832 -24.67299 1.000 15.97522 322 LEU A C 1
ATOM 4784 O O . LEU A 1 298 ? 34.97034 -8.59496 -24.52881 1.000 16.74948 322 LEU A O 1
ATOM 4800 N N . GLY A 1 299 ? 33.77564 -7.09495 -25.67446 1.000 15.44625 323 GLY A N 1
ATOM 4801 C CA . GLY A 1 299 ? 33.18665 -8.10482 -26.53745 1.000 16.01847 323 GLY A CA 1
ATOM 4802 C C . GLY A 1 299 ? 31.86436 -7.61085 -27.09834 1.000 15.67607 323 GLY A C 1
ATOM 4803 O O . GLY A 1 299 ? 31.76947 -6.48949 -27.60831 1.000 16.23565 323 GLY A O 1
ATOM 4807 N N . HIS A 1 300 ? 30.86181 -8.49982 -27.07190 1.000 14.34132 324 HIS A N 1
ATOM 4808 C CA . HIS A 1 300 ? 29.55443 -8.16455 -27.61168 1.000 13.58131 324 HIS A CA 1
ATOM 4809 C C . HIS A 1 300 ? 28.45791 -8.85517 -26.81294 1.000 13.68396 324 HIS A C 1
ATOM 4810 O O . HIS A 1 300 ? 28.67107 -9.96868 -26.30752 1.000 15.22379 324 HIS A O 1
ATOM 4824 N N A MET A 1 301 ? 27.29688 -8.22683 -26.74433 0.360 13.88704 325 MET A N 1
ATOM 4825 N N B MET A 1 301 ? 27.28660 -8.23045 -26.73549 0.640 13.91592 325 MET A N 1
ATOM 4826 C CA A MET A 1 301 ? 26.09981 -8.84344 -26.19363 0.360 14.66940 325 MET A CA 1
ATOM 4827 C CA B MET A 1 301 ? 26.08275 -8.82674 -26.14571 0.640 14.57402 325 MET A CA 1
ATOM 4828 C C A MET A 1 301 ? 25.01984 -8.82051 -27.26778 0.360 13.00863 325 MET A C 1
ATOM 4829 C C B MET A 1 301 ? 24.95239 -8.78755 -27.17141 0.640 13.22287 325 MET A C 1
ATOM 4830 O O A MET A 1 301 ? 24.74013 -7.77004 -27.85377 0.360 13.27310 325 MET A O 1
ATOM 4831 O O B MET A 1 301 ? 24.55229 -7.69228 -27.60304 0.640 13.27667 325 MET A O 1
ATOM 4858 N N . TYR A 1 302 ? 24.41603 -9.96202 -27.50114 1.000 12.60163 326 TYR A N 1
ATOM 4859 C CA . TYR A 1 302 ? 23.26489 -10.09345 -28.39301 1.000 12.29578 326 TYR A CA 1
ATOM 4860 C C . TYR A 1 302 ? 21.95976 -10.03500 -27.60850 1.000 14.47646 326 TYR A C 1
ATOM 4861 O O . TYR A 1 302 ? 21.91622 -10.39312 -26.43273 1.000 14.69629 326 TYR A O 1
ATOM 4878 N N A THR A 1 303 ? 20.89373 -9.56158 -28.25508 0.471 15.40438 327 THR A N 1
ATOM 4879 N N B THR A 1 303 ? 20.89414 -9.58449 -28.27099 0.529 15.30678 327 THR A N 1
ATOM 4880 C CA A THR A 1 303 ? 19.55951 -9.52162 -27.65070 0.471 15.51845 327 THR A CA 1
ATOM 4881 C CA B THR A 1 303 ? 19.54093 -9.56719 -27.72044 0.529 15.65210 327 THR A CA 1
ATOM 4882 C C A THR A 1 303 ? 18.54864 -9.92660 -28.72378 0.471 16.32543 327 THR A C 1
ATOM 4883 C C B THR A 1 303 ? 18.62895 -10.11468 -28.81550 0.529 16.40460 327 THR A C 1
ATOM 4884 O O A THR A 1 303 ? 18.56409 -9.36515 -29.82347 0.471 15.85364 327 THR A O 1
ATOM 4885 O O B THR A 1 303 ? 18.79242 -9.75713 -29.98277 0.529 18.41389 327 THR A O 1
ATOM 4906 N N A ALA A 1 304 ? 17.72431 -10.93401 -28.42383 0.011 18.96254 328 ALA A N 1
ATOM 4907 N N B ALA A 1 304 ? 17.69645 -10.99127 -28.44883 0.014 19.04763 328 ALA A N 1
ATOM 4908 N N C ALA A 1 304 ? 17.67326 -10.86171 -28.47464 0.974 18.81307 328 ALA A N 1
ATOM 4909 C CA A ALA A 1 304 ? 16.78400 -11.49998 -29.39427 0.011 19.75673 328 ALA A CA 1
ATOM 4910 C CA B ALA A 1 304 ? 16.74496 -11.55125 -29.41007 0.014 19.77954 328 ALA A CA 1
ATOM 4911 C CA C ALA A 1 304 ? 16.77827 -11.46063 -29.50417 0.974 19.33680 328 ALA A CA 1
ATOM 4912 C C A ALA A 1 304 ? 15.54038 -10.62498 -29.42242 0.011 23.20104 328 ALA A C 1
ATOM 4913 C C B ALA A 1 304 ? 15.52132 -10.64388 -29.43148 0.014 23.20051 328 ALA A C 1
ATOM 4914 C C C ALA A 1 304 ? 15.53685 -10.67335 -29.45250 0.974 23.12567 328 ALA A C 1
ATOM 4915 O O A ALA A 1 304 ? 14.68100 -10.71254 -28.54170 0.011 24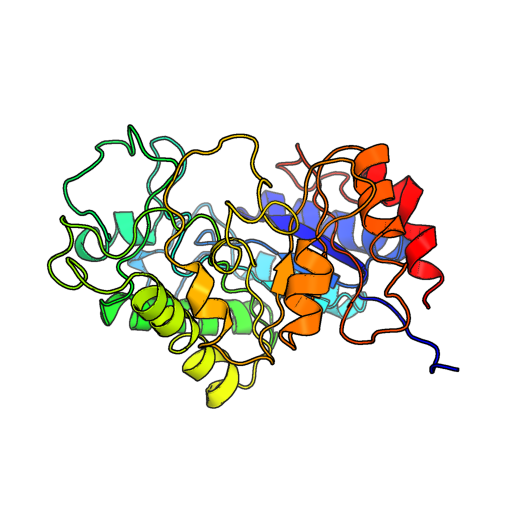.27113 328 ALA A O 1
ATOM 4916 O O B ALA A 1 304 ? 14.66682 -10.71268 -28.54410 0.014 24.28035 328 ALA A O 1
ATOM 4917 O O C ALA A 1 304 ? 14.71054 -10.86602 -28.54403 0.974 23.93842 328 ALA A O 1
ATOM 4935 N N . TRP A 1 305 ? 15.43624 -9.79454 -30.45990 1.000 31.37712 329 TRP A N 1
ATOM 4936 C CA . TRP A 1 305 ? 14.42136 -8.73895 -30.53665 1.000 41.24069 329 TRP A CA 1
ATOM 4937 C C . TRP A 1 305 ? 13.02933 -9.17985 -30.10957 1.000 48.74344 329 TRP A C 1
ATOM 4938 O O . TRP A 1 305 ? 12.56508 -8.79714 -29.02788 1.000 47.38444 329 TRP A O 1
ATOM 4961 N N . ASP A 1 306 ? 12.36746 -10.00064 -30.90821 1.000 39.90483 330 ASP A N 1
ATOM 4962 C CA . ASP A 1 306 ? 10.96486 -10.31441 -30.65303 1.000 50.35702 330 ASP A CA 1
ATOM 4963 C C . ASP A 1 306 ? 10.78736 -11.66856 -29.98283 1.000 37.21205 330 ASP A C 1
ATOM 4964 O O . ASP A 1 306 ? 9.88066 -12.41943 -30.34726 1.000 37.90965 330 ASP A O 1
ATOM 4973 N N . ASN A 1 307 ? 11.64481 -12.03898 -29.03633 1.000 29.47092 331 ASN A N 1
ATOM 4974 C CA . ASN A 1 307 ? 11.55751 -13.34308 -28.39516 1.000 22.95692 331 ASN A CA 1
ATOM 4975 C C . ASN A 1 307 ? 11.15020 -13.12855 -26.95525 1.000 27.09231 331 ASN A C 1
ATOM 4976 O O . ASN A 1 307 ? 11.91625 -12.58964 -26.16289 1.000 26.33890 331 ASN A O 1
ATOM 4987 N N . PHE A 1 308 ? 9.94803 -13.58010 -26.60857 1.000 23.84558 332 PHE A N 1
ATOM 4988 C CA . PHE A 1 308 ? 9.44427 -13.42195 -25.25640 1.000 26.96946 332 PHE A CA 1
ATOM 4989 C C . PHE A 1 308 ? 9.37323 -14.73014 -24.48287 1.000 25.76366 332 PHE A C 1
ATOM 4990 O O . PHE A 1 308 ? 8.98294 -14.71736 -23.30685 1.000 29.01113 332 PHE A O 1
ATOM 5007 N N . THR A 1 309 ? 9.74968 -15.84875 -25.09175 1.000 19.41084 333 THR A N 1
ATOM 5008 C CA . THR A 1 309 ? 9.63875 -17.16930 -24.47110 1.000 21.10425 333 THR A CA 1
ATOM 5009 C C . THR A 1 309 ? 10.97387 -17.79557 -24.11905 1.000 19.55795 333 THR A C 1
ATOM 5010 O O . THR A 1 309 ? 11.00746 -18.70459 -23.27014 1.000 18.85031 333 THR A O 1
ATOM 5021 N N . ASN A 1 310 ? 12.06453 -17.36997 -24.78272 1.000 17.94546 334 ASN A N 1
ATOM 5022 C CA . ASN A 1 310 ? 13.38987 -17.97915 -24.74788 1.000 17.83816 334 ASN A CA 1
ATOM 5023 C C . ASN A 1 310 ? 13.50117 -19.25961 -25.56597 1.000 20.50543 334 ASN A C 1
ATOM 5024 O O . ASN A 1 310 ? 14.59572 -19.78251 -25.68680 1.000 22.36548 334 ASN A O 1
ATOM 5035 N N . LYS A 1 311 ? 12.44883 -19.71446 -26.21076 1.000 19.42080 335 LYS A N 1
ATOM 5036 C CA . LYS A 1 311 ? 12.62304 -20.83699 -27.12269 1.000 18.99427 335 LYS A CA 1
ATOM 5037 C C . LYS A 1 311 ? 13.45412 -20.40667 -28.32704 1.000 20.37701 335 LYS A C 1
ATOM 5038 O O . LYS A 1 311 ? 13.31104 -19.29536 -28.83211 1.000 21.30988 335 LYS A O 1
ATOM 5057 N N . ASN A 1 312 ? 14.32051 -21.29120 -28.77676 1.000 18.89126 336 ASN A N 1
ATOM 5058 C CA . ASN A 1 312 ? 15.09033 -21.09913 -30.01890 1.000 18.54655 336 ASN A CA 1
ATOM 5059 C C . ASN A 1 312 ? 16.09508 -19.95665 -29.96618 1.000 19.12129 336 ASN A C 1
ATOM 5060 O O . ASN A 1 312 ? 16.59831 -19.52853 -31.00493 1.000 18.23245 336 ASN A O 1
ATOM 5071 N N . LEU A 1 313 ? 16.49342 -19.46135 -28.77760 1.000 16.52383 337 LEU A N 1
ATOM 5072 C CA . LEU A 1 313 ? 17.48042 -18.39926 -28.72498 1.000 15.99645 337 LEU A CA 1
ATOM 5073 C C . LEU A 1 313 ? 18.79175 -18.78679 -29.38868 1.000 16.15476 337 LEU A C 1
ATOM 5074 O O . LEU A 1 313 ? 19.44944 -17.95332 -30.00561 1.000 16.71403 337 LEU A O 1
ATOM 5090 N N . SER A 1 314 ? 19.16602 -20.06943 -29.33241 1.000 16.59333 338 SER A N 1
ATOM 5091 C CA . SER A 1 314 ? 20.41376 -20.50505 -29.94143 1.000 16.53642 338 SER A CA 1
ATOM 5092 C C . SER A 1 314 ? 20.38177 -20.49290 -31.45790 1.000 17.04532 338 SER A C 1
ATOM 5093 O O . SER A 1 314 ? 21.43022 -20.68293 -32.08899 1.000 18.83859 338 SER A O 1
ATOM 5101 N N . ARG A 1 315 ? 19.22518 -20.27150 -32.05486 1.000 16.11798 339 ARG A N 1
ATOM 5102 C CA . ARG A 1 315 ? 19.07484 -20.17542 -33.49849 1.000 16.85305 339 ARG A CA 1
ATOM 5103 C C . ARG A 1 315 ? 18.76926 -18.74143 -33.97308 1.000 17.84639 339 ARG A C 1
ATOM 5104 O O . ARG A 1 315 ? 18.42909 -18.52603 -35.15699 1.000 18.30468 339 ARG A O 1
ATOM 5125 N N . TYR A 1 316 ? 19.00037 -17.72512 -33.12366 1.000 15.16607 340 TYR A N 1
ATOM 5126 C CA . TYR A 1 316 ? 18.72522 -16.35446 -33.49304 1.000 15.09082 340 TYR A CA 1
ATOM 5127 C C . TYR A 1 316 ? 19.66234 -15.95393 -34.61941 1.000 15.41336 340 TYR A C 1
ATOM 5128 O O . TYR A 1 316 ? 20.87867 -15.94318 -34.45615 1.000 15.91876 340 TYR A O 1
ATOM 5146 N N . LYS A 1 317 ? 19.09231 -15.65586 -35.79335 1.000 15.73419 341 LYS A N 1
ATOM 5147 C CA . LYS A 1 317 ? 19.88895 -15.58847 -37.01327 1.000 16.45469 341 LYS A CA 1
ATOM 5148 C C . LYS A 1 317 ? 20.95488 -14.50645 -36.97620 1.000 14.89074 341 LYS A C 1
ATOM 5149 O O . LYS A 1 317 ? 22.09244 -14.77347 -37.42851 1.000 16.04944 341 LYS A O 1
ATOM 5168 N N . PRO A 1 318 ? 20.71349 -13.33035 -36.41644 1.000 15.38027 342 PRO A N 1
ATOM 5169 C CA . PRO A 1 318 ? 21.80339 -12.33264 -36.40544 1.000 15.49048 342 PRO A CA 1
ATOM 5170 C C . PRO A 1 318 ? 23.00076 -12.78820 -35.57998 1.000 15.94462 342 PRO A C 1
ATOM 5171 O O . PRO A 1 318 ? 24.14091 -12.46198 -35.91535 1.000 17.01005 342 PRO A O 1
ATOM 5182 N N . MET A 1 319 ? 22.76108 -13.56502 -34.51470 1.000 15.04533 343 MET A N 1
ATOM 5183 C CA . MET A 1 319 ? 23.83892 -14.16500 -33.76094 1.000 16.09175 343 MET A CA 1
ATOM 5184 C C . MET A 1 319 ? 24.50647 -15.29336 -34.56437 1.000 15.22404 343 MET A C 1
ATOM 5185 O O . MET A 1 319 ? 25.74915 -15.37293 -34.65965 1.000 15.68296 343 MET A O 1
ATOM 5199 N N . VAL A 1 320 ? 23.69466 -16.20382 -35.11308 1.000 14.82478 344 VAL A N 1
ATOM 5200 C CA . VAL A 1 320 ? 24.25445 -17.36115 -35.81168 1.000 17.08566 344 VAL A CA 1
ATOM 5201 C C . VAL A 1 320 ? 25.21959 -16.90978 -36.88168 1.000 17.91606 344 VAL A C 1
ATOM 5202 O O . VAL A 1 320 ? 26.30769 -17.48886 -37.04588 1.000 17.77720 344 VAL A O 1
ATOM 5215 N N . LYS A 1 321 ? 24.84954 -15.86436 -37.61606 1.000 16.43482 345 LYS A N 1
ATOM 5216 C CA . LYS A 1 321 ? 25.63265 -15.41971 -38.78526 1.000 16.49108 345 LYS A CA 1
ATOM 5217 C C . LYS A 1 321 ? 26.80384 -14.48890 -38.46140 1.000 20.62855 345 LYS A C 1
ATOM 5218 O O . LYS A 1 321 ? 27.61110 -14.16978 -39.34694 1.000 21.24310 345 LYS A O 1
ATOM 5237 N N . THR A 1 322 ? 26.95839 -14.01830 -37.22370 1.000 16.13359 346 THR A N 1
ATOM 5238 C CA . THR A 1 322 ? 28.03992 -13.11218 -36.87447 1.000 17.66822 346 THR A CA 1
ATOM 5239 C C . THR A 1 322 ? 28.97260 -13.61719 -35.77439 1.000 17.78316 346 THR A C 1
ATOM 5240 O O . THR A 1 322 ? 30.06243 -13.07114 -35.61825 1.000 17.11961 346 THR A O 1
ATOM 5251 N N . ILE A 1 323 ? 28.55872 -14.59701 -34.97540 1.000 15.81819 347 ILE A N 1
ATOM 5252 C CA . ILE A 1 323 ? 29.33525 -14.95070 -33.79313 1.000 16.70358 347 ILE A CA 1
ATOM 5253 C C . ILE A 1 323 ? 30.73085 -15.46361 -34.12318 1.000 17.50561 347 ILE A C 1
ATOM 5254 O O . ILE A 1 323 ? 31.65951 -15.29046 -33.33480 1.000 19.49020 347 ILE A O 1
ATOM 5270 N N . ASP A 1 324 ? 30.92447 -16.03613 -35.30465 1.000 18.48488 348 ASP A N 1
ATOM 5271 C CA . ASP A 1 324 ? 32.27793 -16.49888 -35.62293 1.000 21.78719 348 ASP A CA 1
ATOM 5272 C C . ASP A 1 324 ? 33.27646 -15.35862 -35.72327 1.000 20.73025 348 ASP A C 1
ATOM 5273 O O . ASP A 1 324 ? 34.46081 -15.56060 -35.40807 1.000 23.86102 348 ASP A O 1
ATOM 5282 N N . LYS A 1 325 ? 32.82756 -14.11945 -35.98854 1.000 20.30230 349 LYS A N 1
ATOM 5283 C CA . LYS A 1 325 ? 33.74823 -12.99084 -35.95847 1.000 20.27396 349 LYS A CA 1
ATOM 5284 C C . LYS A 1 325 ? 34.27481 -12.73595 -34.56179 1.000 23.66493 349 LYS A C 1
ATOM 5285 O O . LYS A 1 325 ? 35.32631 -12.11380 -34.38442 1.000 25.85345 349 LYS A O 1
ATOM 5304 N N . LEU A 1 326 ? 33.50937 -13.11983 -33.54855 1.000 20.68767 350 LEU A N 1
ATOM 5305 C CA . LEU A 1 326 ? 33.92631 -12.87926 -32.18770 1.000 20.79667 350 LEU A CA 1
ATOM 5306 C C . LEU A 1 326 ? 34.67608 -14.06130 -31.60843 1.000 22.84372 350 LEU A C 1
ATOM 5307 O O . LEU A 1 326 ? 35.50810 -13.88298 -30.71533 1.000 24.93651 350 LEU A O 1
ATOM 5323 N N . LYS A 1 327 ? 34.36378 -15.26347 -32.07279 1.000 27.84894 351 LYS A N 1
ATOM 5324 C CA . LYS A 1 327 ? 35.08554 -16.44145 -31.60102 1.000 27.27208 351 LYS A CA 1
ATOM 5325 C C . LYS A 1 327 ? 36.54489 -16.36267 -32.01789 1.000 32.80649 351 LYS A C 1
ATOM 5326 O O . LYS A 1 327 ? 37.40938 -16.94955 -31.35762 1.000 36.33521 351 LYS A O 1
ATOM 5345 N N . ALA A 1 328 ? 36.82799 -15.60849 -33.08570 1.000 38.67134 352 ALA A N 1
ATOM 5346 C CA . ALA A 1 328 ? 38.18160 -15.45422 -33.59076 1.000 38.56590 352 ALA A CA 1
ATOM 5347 C C . ALA A 1 328 ? 39.07991 -14.66628 -32.64386 1.000 48.99960 352 ALA A C 1
ATOM 5348 O O . ALA A 1 328 ? 40.30509 -14.81694 -32.71041 1.000 46.59489 352 ALA A O 1
ATOM 5355 N N . GLY A 1 329 ? 38.50554 -13.83562 -31.76518 1.000 44.56632 353 GLY A N 1
ATOM 5356 C CA . GLY A 1 329 ? 39.28372 -13.05433 -30.82787 1.000 40.65230 353 GLY A CA 1
ATOM 5357 C C . GLY A 1 329 ? 39.93210 -11.82616 -31.44331 1.000 49.94669 353 GLY A C 1
ATOM 5358 O O . GLY A 1 329 ? 39.61038 -11.37557 -32.55399 1.000 45.79204 353 GLY A O 1
ATOM 5362 N N . ASN A 1 330 ? 40.87003 -11.26764 -30.68453 1.000 47.97353 354 ASN A N 1
ATOM 5363 C CA . ASN A 1 330 ? 41.63743 -10.11669 -31.16128 1.000 59.14671 354 ASN A CA 1
ATOM 5364 C C . ASN A 1 330 ? 42.80429 -10.53304 -32.05114 1.000 56.97131 354 ASN A C 1
ATOM 5365 O O . ASN A 1 330 ? 43.56915 -9.69131 -32.53074 1.000 64.22316 354 ASN A O 1
#

Foldseek 3Di:
DFDFDAFQQEAEDEFQALQLLVQQLVCVVLLLVLPHQEYEYEHALREQDDLDNQSGDPGTYYLVSLQVSLVSSVVSNRHYAYEYALWAPQAAQLGGHRPCVSPVVQWQQRPDCHSVPPARTTTGALPDPVSLVVVLSVVVVSCVSSVHLAYENEPPRRQHYLDCNHPVRPPHQRQVSSLSSQASVCCRSCVPSNGAYEYECVLQDQLPDPQQHVQDPDPDGDNRRNVNLLVHDQSHEYEYEHEDQDQENRNVVVSVVSRHQYEYEYEDDLRRLQNVQVNLCVCLSPVSPRAYYYYYHPDNRSHPPSVRPSSSVRVVVSRVTD